Protein AF-A0A523DC03-F1 (afdb_monomer_lite)

Sequence (334 aa):
MIDWLKPKDPAVRGGTAILQRSTSSRSLPGPRLCRLALAGLFAFLAGCGDPDSGPIAIQAPNYGPELATLEIDLSRDLLEGTLSLHLDGSDVTAYAEVWSGGARLALPIDTGPHLLLVRGEFMEGTSSVSRSQIELFLTPPPFPEVAVATPTSGSIDVPVTDWIHLEFAGDLGAAARDAVSLQCDGVAHPIDVHVFGSRELVINPKGELPAAAQCRLSWRAEGGTRDLAFRTAGTGLPAFVNYNRTSSRATAPFPDDFWLRPDPQRPGEVRLQIELSGFEQPDQIFFDSFVSDTRGLDGFSPIAHLTIELSEPPDPQSLPHTPIESMDPMASVG

Radius of gyration: 30.33 Å; chains: 1; bounding box: 64×69×90 Å

Secondary structure (DSSP, 8-state):
--------------------------PPPPP-------------------TT--SEEEPPPEE-SS-EEEEEEE-TTBPTT--EEEETTEE-GGGEEEETTEEEEEE---SEEEEEEEEEEEEETTEEEEEEEEEEEEEPPPBPPEEEEESPTT--SB-TTPPEEEEESSPPPGGGGGGEEEEETTEEE-EEEEEETTTEEEEEESSPPPTT-EEEEEEEETTEEEEEEEEBPP-PPPP-----TT-TT--SPPPTTTTEEE-TTSTT-EEE-------SS-TTHHHHHHHHHHTTSTT--SS-------SSPPPGGGS--SHHHHT-TTS---

Structure (mmCIF, N/CA/C/O backbone):
data_AF-A0A523DC03-F1
#
_entry.id   AF-A0A523DC03-F1
#
loop_
_atom_site.group_PDB
_atom_site.id
_atom_site.type_symbol
_atom_site.label_atom_id
_atom_site.label_alt_id
_atom_site.label_comp_id
_atom_site.label_asym_id
_atom_site.label_entity_id
_atom_site.label_seq_id
_atom_site.pdbx_PDB_ins_code
_atom_site.Cartn_x
_atom_site.Cartn_y
_atom_site.Cartn_z
_atom_site.occupancy
_atom_site.B_iso_or_equiv
_atom_site.auth_seq_id
_atom_site.auth_comp_id
_atom_site.auth_asym_id
_atom_site.auth_atom_id
_atom_site.pdbx_PDB_model_num
ATOM 1 N N . MET A 1 1 ? -22.858 -30.688 -34.385 1.00 42.59 1 MET A N 1
ATOM 2 C CA . MET A 1 1 ? -23.696 -31.898 -34.275 1.00 42.59 1 MET A CA 1
ATOM 3 C C . MET A 1 1 ? -22.851 -32.981 -33.626 1.00 42.59 1 MET A C 1
ATOM 5 O O . MET A 1 1 ? -22.108 -33.641 -34.327 1.00 42.59 1 MET A O 1
ATOM 9 N N . ILE A 1 2 ? -22.883 -33.039 -32.295 1.00 31.91 2 ILE A N 1
ATOM 10 C CA . ILE A 1 2 ? -22.791 -34.220 -31.424 1.00 31.91 2 ILE A CA 1
ATOM 11 C C . ILE A 1 2 ? -23.249 -33.682 -30.067 1.00 31.91 2 ILE A C 1
ATOM 13 O O . ILE A 1 2 ? -22.684 -32.736 -29.525 1.00 31.91 2 ILE A O 1
ATOM 17 N N . ASP A 1 3 ? -24.390 -34.215 -29.664 1.00 36.31 3 ASP A N 1
ATOM 18 C CA . ASP A 1 3 ? -25.116 -33.983 -28.427 1.00 36.31 3 ASP A CA 1
ATOM 19 C C . ASP A 1 3 ? -24.623 -34.983 -27.364 1.00 36.31 3 ASP A C 1
ATOM 21 O O . ASP A 1 3 ? -23.860 -35.890 -27.700 1.00 36.31 3 ASP A O 1
ATOM 25 N N . TRP A 1 4 ? -25.163 -34.861 -26.149 1.00 33.62 4 TRP A N 1
ATOM 26 C CA . TRP A 1 4 ? -25.186 -35.827 -25.030 1.00 33.62 4 TRP A CA 1
ATOM 27 C C . TRP A 1 4 ? -24.443 -35.428 -23.733 1.00 33.62 4 TRP A C 1
ATOM 29 O O . TRP A 1 4 ? -23.246 -35.630 -23.561 1.00 33.62 4 TRP A O 1
ATOM 39 N N . LEU A 1 5 ? -25.297 -35.024 -22.774 1.00 34.34 5 LEU A N 1
ATOM 40 C CA . LEU A 1 5 ? -25.392 -35.467 -21.366 1.00 34.34 5 LEU A CA 1
ATOM 41 C C . LEU A 1 5 ? -24.840 -34.578 -20.241 1.00 34.34 5 LEU A C 1
ATOM 43 O O . LEU A 1 5 ? -23.731 -34.748 -19.748 1.00 34.34 5 LEU A O 1
ATOM 47 N N . LYS A 1 6 ? -25.766 -33.781 -19.684 1.00 37.84 6 LYS A N 1
ATOM 48 C CA . LYS A 1 6 ? -25.926 -33.590 -18.226 1.00 37.84 6 LYS A CA 1
ATOM 49 C C . LYS A 1 6 ? -26.266 -34.935 -17.550 1.00 37.84 6 LYS A C 1
ATOM 51 O O . LYS A 1 6 ? -26.919 -35.765 -18.190 1.00 37.84 6 LYS A O 1
ATOM 56 N N . PRO A 1 7 ? -25.962 -35.127 -16.248 1.00 42.88 7 PRO A N 1
ATOM 57 C CA . PRO A 1 7 ? -27.034 -34.912 -15.261 1.00 42.88 7 PRO A CA 1
ATOM 58 C C . PRO A 1 7 ? -26.623 -34.462 -13.835 1.00 42.88 7 PRO A C 1
ATOM 60 O O . PRO A 1 7 ? -25.595 -34.854 -13.301 1.00 42.88 7 PRO A O 1
ATOM 63 N N . LYS A 1 8 ? -27.607 -33.786 -13.216 1.00 33.28 8 LYS A N 1
ATOM 64 C CA . LYS A 1 8 ? -28.088 -33.847 -11.817 1.00 33.28 8 LYS A CA 1
ATOM 65 C C . LYS A 1 8 ? -27.285 -33.242 -10.653 1.00 33.28 8 LYS A C 1
ATOM 67 O O . LYS A 1 8 ? -26.353 -33.838 -10.128 1.00 33.28 8 LYS A O 1
ATOM 72 N N . ASP A 1 9 ? -27.883 -32.171 -10.128 1.00 37.62 9 ASP A N 1
ATOM 73 C CA . ASP A 1 9 ? -27.892 -31.767 -8.717 1.00 37.62 9 ASP A CA 1
ATOM 74 C C . ASP A 1 9 ? -28.267 -32.905 -7.754 1.00 37.62 9 ASP A C 1
ATOM 76 O O . ASP A 1 9 ? -29.161 -33.714 -8.046 1.00 37.62 9 ASP A O 1
ATOM 80 N N . PRO A 1 10 ? -27.748 -32.827 -6.519 1.00 43.53 10 PRO A N 1
ATOM 81 C CA . PRO A 1 10 ? -28.542 -33.105 -5.339 1.00 43.53 10 PRO A CA 1
ATOM 82 C C . PRO A 1 10 ? -28.703 -31.861 -4.454 1.00 43.53 10 PRO A C 1
ATOM 84 O O . PRO A 1 10 ? -27.761 -31.153 -4.108 1.00 43.53 10 PRO A O 1
ATOM 87 N N . ALA A 1 11 ? -29.954 -31.658 -4.054 1.00 35.19 11 ALA A N 1
ATOM 88 C CA . ALA A 1 11 ? -30.402 -30.695 -3.069 1.00 35.19 11 ALA A CA 1
ATOM 89 C C . ALA A 1 11 ? -29.661 -30.825 -1.728 1.00 35.19 11 ALA A C 1
ATOM 91 O O . ALA A 1 11 ? -29.590 -31.914 -1.158 1.00 35.19 11 ALA A O 1
ATOM 92 N N . VAL A 1 12 ? -29.261 -29.687 -1.157 1.00 35.81 12 VAL A N 1
ATOM 93 C CA . VAL A 1 12 ? -28.998 -29.558 0.280 1.00 35.81 12 VAL A CA 1
ATOM 94 C C . VAL A 1 12 ? -29.893 -28.459 0.841 1.00 35.81 12 VAL A C 1
ATOM 96 O O . VAL A 1 12 ? -29.795 -27.285 0.496 1.00 35.81 12 VAL A O 1
ATOM 99 N N . ARG A 1 13 ? -30.818 -28.901 1.695 1.00 32.31 13 ARG A N 1
ATOM 100 C CA . ARG A 1 13 ? -31.614 -28.092 2.619 1.00 32.31 13 ARG A CA 1
ATOM 101 C C . ARG A 1 13 ? -30.744 -27.735 3.823 1.00 32.31 13 ARG A C 1
ATOM 103 O O . ARG A 1 13 ? -30.098 -28.627 4.363 1.00 32.31 13 ARG A O 1
ATOM 110 N N . GLY A 1 14 ? -30.856 -26.512 4.336 1.00 28.59 14 GLY A N 1
ATOM 111 C CA . GLY A 1 14 ? -30.479 -26.245 5.723 1.00 28.59 14 GLY A CA 1
ATOM 112 C C . GLY A 1 14 ? -30.299 -24.773 6.067 1.00 28.59 14 GLY A C 1
ATOM 113 O O . GLY A 1 14 ? -29.357 -24.150 5.606 1.00 28.59 14 GLY A O 1
ATOM 114 N N . GLY A 1 15 ? -31.158 -24.267 6.957 1.00 28.09 15 GLY A N 1
ATOM 115 C CA . GLY A 1 15 ? -30.757 -23.244 7.925 1.00 28.09 15 GLY A CA 1
ATOM 116 C C . GLY A 1 15 ? -31.111 -21.797 7.602 1.00 28.09 15 GLY A C 1
ATOM 117 O O . GLY A 1 15 ? -30.231 -20.970 7.399 1.00 28.09 15 GLY A O 1
ATOM 118 N N . THR A 1 16 ? -32.396 -21.453 7.658 1.00 27.19 16 THR A N 1
ATOM 119 C CA . THR A 1 16 ? -32.834 -20.059 7.795 1.00 27.19 16 THR A CA 1
ATOM 120 C C . THR A 1 16 ? -32.474 -19.563 9.201 1.00 27.19 16 THR A C 1
ATOM 122 O O . THR A 1 16 ? -33.172 -19.874 10.166 1.00 27.19 16 THR A O 1
ATOM 125 N N . ALA A 1 17 ? -31.382 -18.811 9.344 1.00 29.02 17 ALA A N 1
ATOM 126 C CA . ALA A 1 17 ? -31.089 -18.078 10.572 1.00 29.02 17 ALA A CA 1
ATOM 127 C C . ALA A 1 17 ? -31.934 -16.795 10.600 1.00 29.02 17 ALA A C 1
ATOM 129 O O . ALA A 1 17 ? -31.712 -15.854 9.839 1.00 29.02 17 ALA A O 1
ATOM 130 N N . ILE A 1 18 ? -32.948 -16.787 11.463 1.00 29.05 18 ILE A N 1
ATOM 131 C CA . ILE A 1 18 ? -33.779 -15.622 11.760 1.00 29.05 18 ILE A CA 1
ATOM 132 C C . ILE A 1 18 ? -32.957 -14.693 12.661 1.00 29.05 18 ILE A C 1
ATOM 134 O O . ILE A 1 18 ? -32.844 -14.922 13.863 1.00 29.05 18 ILE A O 1
ATOM 138 N N . LEU A 1 19 ? -32.381 -13.638 12.086 1.00 28.34 19 LEU A N 1
ATOM 139 C CA . LEU A 1 19 ? -31.847 -12.509 12.846 1.00 28.34 19 LEU A CA 1
ATOM 140 C C . LEU A 1 19 ? -33.025 -11.675 13.370 1.00 28.34 19 LEU A C 1
ATOM 142 O O . LEU A 1 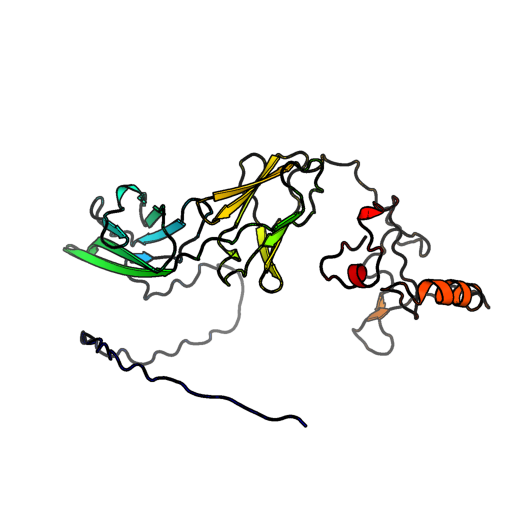19 ? -33.652 -10.912 12.633 1.00 28.34 19 LEU A O 1
ATOM 146 N N . GLN A 1 20 ? -33.339 -11.835 14.657 1.00 27.91 20 GLN A N 1
ATOM 147 C CA . GLN A 1 20 ? -34.208 -10.914 15.384 1.00 27.91 20 GLN A CA 1
ATOM 148 C C . GLN A 1 20 ? -33.531 -9.538 15.447 1.00 27.91 20 GLN A C 1
ATOM 150 O O . GLN A 1 20 ? -32.587 -9.324 16.205 1.00 27.91 20 GLN A O 1
ATOM 155 N N . ARG A 1 21 ? -34.035 -8.583 14.658 1.00 27.05 21 ARG A N 1
ATOM 156 C CA . ARG A 1 21 ? -33.771 -7.157 14.873 1.00 27.05 21 ARG A CA 1
ATOM 157 C C . ARG A 1 21 ? -34.403 -6.740 16.199 1.00 27.05 21 ARG A C 1
ATOM 159 O O . ARG A 1 21 ? -35.625 -6.722 16.324 1.00 27.05 21 ARG A O 1
ATOM 166 N N . SER A 1 22 ? -33.570 -6.362 17.163 1.00 27.73 22 SER A N 1
ATOM 167 C CA . SER A 1 22 ? -33.994 -5.561 18.308 1.00 27.73 22 SER A CA 1
ATOM 168 C C . SER A 1 22 ? -34.362 -4.163 17.805 1.00 27.73 22 SER A C 1
ATOM 170 O O . SER A 1 22 ? -33.501 -3.371 17.423 1.00 27.73 22 SER A O 1
ATOM 172 N N . THR A 1 23 ? -35.660 -3.876 17.731 1.00 29.56 23 THR A N 1
ATOM 173 C CA . THR A 1 23 ? -36.183 -2.534 17.470 1.00 29.56 23 THR A CA 1
ATOM 174 C C . THR A 1 23 ? -36.048 -1.694 18.734 1.00 29.56 23 THR A C 1
ATOM 176 O O . THR A 1 23 ? -36.933 -1.680 19.585 1.00 29.56 23 THR A O 1
ATOM 179 N N . SER A 1 24 ? -34.934 -0.976 18.843 1.00 30.38 24 SER A N 1
ATOM 180 C CA . SER A 1 24 ? -34.845 0.228 19.665 1.00 30.38 24 SER A CA 1
ATOM 181 C C . SER A 1 24 ? -35.663 1.326 18.979 1.00 30.38 24 SER A C 1
ATOM 183 O O . SER A 1 24 ? -35.383 1.720 17.846 1.00 30.38 24 SER A O 1
ATOM 185 N N . SER A 1 25 ? -36.740 1.762 19.631 1.00 35.59 25 SER A N 1
ATOM 186 C CA . SER A 1 25 ? -37.617 2.829 19.159 1.00 35.59 25 SER A CA 1
ATOM 187 C C . SER A 1 25 ? -36.860 4.160 19.118 1.00 35.59 25 SER A C 1
ATOM 189 O O . SER A 1 25 ? -36.573 4.740 20.167 1.00 35.59 25 SER A O 1
ATOM 191 N N . ARG A 1 26 ? -36.580 4.678 17.918 1.00 32.34 26 ARG A N 1
ATOM 192 C CA . ARG A 1 26 ? -36.220 6.086 17.709 1.00 32.34 26 ARG A CA 1
ATOM 193 C C . ARG A 1 26 ? -37.308 6.784 16.904 1.00 32.34 26 ARG A C 1
ATOM 195 O O . ARG A 1 26 ? -37.762 6.293 15.875 1.00 32.34 26 ARG A O 1
ATOM 202 N N . SER A 1 27 ? -37.726 7.928 17.430 1.00 34.91 27 SER A N 1
ATOM 203 C CA . SER A 1 27 ? -38.602 8.905 16.798 1.00 34.91 27 SER A CA 1
ATOM 204 C C . SER A 1 27 ? -38.030 9.385 15.465 1.00 34.91 27 SER A C 1
ATOM 206 O O . SER A 1 27 ? -36.839 9.672 15.374 1.00 34.91 27 SER A O 1
ATOM 208 N N . LEU A 1 28 ? -38.895 9.521 14.461 1.00 30.64 28 LEU A N 1
ATOM 209 C CA . LEU A 1 28 ? -38.590 10.110 13.155 1.00 30.64 28 LEU A CA 1
ATOM 210 C C . LEU A 1 28 ? -38.189 11.593 13.300 1.00 30.64 28 LEU A C 1
ATOM 212 O O . LEU A 1 28 ? -39.013 12.375 13.782 1.00 30.64 28 LEU A O 1
ATOM 216 N N . PRO A 1 29 ? -37.008 12.031 12.828 1.00 35.97 29 PRO A N 1
ATOM 217 C CA . PRO A 1 29 ? -36.793 13.417 12.446 1.00 35.97 29 PRO A CA 1
ATOM 218 C C . PRO A 1 29 ? -37.230 13.607 10.984 1.00 35.97 29 PRO A C 1
ATOM 220 O O . PRO A 1 29 ? -36.923 12.801 10.109 1.00 35.97 29 PRO A O 1
ATOM 223 N N . GLY A 1 30 ? -38.007 14.661 10.730 1.00 34.81 30 GLY A N 1
ATOM 224 C CA . GLY A 1 30 ? -38.535 14.986 9.402 1.00 34.81 30 GLY A CA 1
ATOM 225 C C . GLY A 1 30 ? -37.455 15.351 8.368 1.00 34.81 30 GLY A C 1
ATOM 226 O O . GLY A 1 30 ? -36.313 15.636 8.729 1.00 34.81 30 GLY A O 1
ATOM 227 N N . PRO A 1 31 ? -37.815 15.395 7.073 1.00 34.03 31 PRO A N 1
ATOM 228 C CA . PRO A 1 31 ? -36.873 15.669 5.994 1.00 34.03 31 PRO A CA 1
ATOM 229 C C . PRO A 1 31 ? -36.419 17.132 6.043 1.00 34.03 31 PRO A C 1
ATOM 231 O O . PRO A 1 31 ? -37.237 18.050 5.940 1.00 34.03 31 PRO A O 1
ATOM 234 N N . ARG A 1 32 ? -35.110 17.371 6.184 1.00 41.75 32 ARG A N 1
ATOM 235 C CA . ARG A 1 32 ? -34.521 18.707 6.032 1.00 41.75 32 ARG A CA 1
ATOM 236 C C . ARG A 1 32 ? -33.763 18.796 4.713 1.00 41.75 32 ARG A C 1
ATOM 238 O O . ARG A 1 32 ? -32.785 18.099 4.482 1.00 41.75 32 ARG A O 1
ATOM 245 N N . LEU A 1 33 ? -34.273 19.679 3.858 1.00 38.59 33 LEU A N 1
ATOM 246 C CA . LEU A 1 33 ? -33.681 20.124 2.603 1.00 38.59 33 LEU A CA 1
ATOM 247 C C . LEU A 1 33 ? -32.289 20.724 2.842 1.00 38.59 33 LEU A C 1
ATOM 249 O O . LEU A 1 33 ? -32.166 21.755 3.507 1.00 38.59 33 LEU A O 1
ATOM 253 N N . CYS A 1 34 ? -31.264 20.121 2.243 1.00 32.22 34 CYS A N 1
ATOM 254 C CA . CYS A 1 34 ? -29.957 20.747 2.090 1.00 32.22 34 CYS A CA 1
ATOM 255 C C . CYS A 1 34 ? -30.087 21.850 1.025 1.00 32.22 34 CYS A C 1
ATOM 257 O O . CYS A 1 34 ? -30.356 21.577 -0.146 1.00 32.22 34 CYS A O 1
ATOM 259 N N . ARG A 1 35 ? -30.007 23.116 1.447 1.00 38.81 35 ARG A N 1
ATOM 260 C CA . ARG A 1 35 ? -30.055 24.276 0.549 1.00 38.81 35 ARG A CA 1
ATOM 261 C C . ARG A 1 35 ? -28.756 24.343 -0.255 1.00 38.81 35 ARG A C 1
ATOM 263 O O . ARG A 1 35 ? -27.693 24.528 0.326 1.00 38.81 35 ARG A O 1
ATOM 270 N N . LEU A 1 36 ? -28.869 24.275 -1.584 1.00 39.50 36 LEU A N 1
ATOM 271 C CA . LEU A 1 36 ? -27.841 24.767 -2.501 1.00 39.50 36 LEU A CA 1
ATOM 272 C C . LEU A 1 36 ? -27.582 26.254 -2.212 1.00 39.50 36 LEU A C 1
ATOM 274 O O . LEU A 1 36 ? -28.476 27.081 -2.394 1.00 39.50 36 LEU A O 1
ATOM 278 N N . ALA A 1 37 ? -26.360 26.591 -1.807 1.00 38.62 37 ALA A N 1
ATOM 279 C CA . ALA A 1 37 ? -25.832 27.944 -1.897 1.00 38.62 37 ALA A CA 1
ATOM 280 C C . ALA A 1 37 ? -24.808 27.975 -3.036 1.00 38.62 37 ALA A C 1
ATOM 282 O O . ALA A 1 37 ? -23.777 27.307 -2.992 1.00 38.62 37 ALA A O 1
ATOM 283 N N . LEU A 1 38 ? -25.159 28.717 -4.085 1.00 41.59 38 LEU A N 1
ATOM 284 C CA . LEU A 1 38 ? -24.329 28.996 -5.246 1.00 41.59 38 LEU A CA 1
ATOM 285 C C . LEU A 1 38 ? -23.389 30.177 -4.939 1.00 41.59 38 LEU A C 1
ATOM 287 O O . LEU A 1 38 ? -23.844 31.198 -4.432 1.00 41.59 38 LEU A O 1
ATOM 291 N N . ALA A 1 39 ? -22.141 30.037 -5.394 1.00 41.81 39 ALA A N 1
ATOM 292 C CA . ALA A 1 39 ? -21.168 31.081 -5.737 1.00 41.81 39 ALA A CA 1
ATOM 293 C C . ALA A 1 39 ? -20.466 31.878 -4.611 1.00 41.81 39 ALA A C 1
ATOM 295 O O . ALA A 1 39 ? -21.058 32.734 -3.963 1.00 41.81 39 ALA A O 1
ATOM 296 N N . GLY A 1 40 ? -19.133 31.722 -4.549 1.00 35.34 40 GLY A N 1
ATOM 297 C CA . GLY A 1 40 ? -18.223 32.844 -4.282 1.00 35.34 40 GLY A CA 1
ATOM 298 C C . GLY A 1 40 ? -17.071 32.607 -3.298 1.00 35.34 40 GLY A C 1
ATOM 299 O O . GLY A 1 40 ? -17.242 32.823 -2.110 1.00 35.34 40 GLY A O 1
ATOM 300 N N . LEU A 1 41 ? -15.881 32.336 -3.854 1.00 39.00 41 LEU A N 1
ATOM 301 C CA . LEU A 1 41 ? -14.533 32.661 -3.344 1.00 39.00 41 LEU A CA 1
ATOM 302 C C . LEU A 1 41 ? -13.957 31.954 -2.083 1.00 39.00 41 LEU A C 1
ATOM 304 O O . LEU A 1 41 ? -14.426 32.118 -0.967 1.00 39.00 41 LEU A O 1
ATOM 308 N N . PHE A 1 42 ? -12.793 31.328 -2.319 1.00 37.41 42 PHE A N 1
ATOM 309 C CA . PHE A 1 42 ? -11.682 30.987 -1.408 1.00 37.41 42 PHE A CA 1
ATOM 310 C C . PHE A 1 42 ? -11.898 29.976 -0.263 1.00 37.41 42 PHE A C 1
ATOM 312 O O . PHE A 1 42 ? -12.177 30.314 0.879 1.00 37.41 42 PHE A O 1
ATOM 319 N N . ALA A 1 43 ? -11.612 28.715 -0.607 1.00 43.22 43 ALA A N 1
ATOM 320 C CA . ALA A 1 43 ? -10.683 27.803 0.074 1.00 43.22 43 ALA A CA 1
ATOM 321 C C . ALA A 1 43 ? -10.470 27.975 1.595 1.00 43.22 43 ALA A C 1
ATOM 323 O O . ALA A 1 43 ? -9.435 28.459 2.043 1.00 43.22 43 ALA A O 1
ATOM 324 N N . PHE A 1 44 ? -11.389 27.408 2.372 1.00 34.28 44 PHE A N 1
ATOM 325 C CA . PHE A 1 44 ? -11.046 26.608 3.547 1.00 34.28 44 PHE A CA 1
ATOM 326 C C . PHE A 1 44 ? -11.793 25.281 3.411 1.00 34.28 44 PHE A C 1
ATOM 328 O O . PHE A 1 44 ? -12.961 25.172 3.772 1.00 34.28 44 PHE A O 1
ATOM 335 N N . LEU A 1 45 ? -11.129 24.272 2.842 1.00 36.66 45 LEU A N 1
ATOM 336 C CA . LEU A 1 45 ? -11.588 22.882 2.888 1.00 36.66 45 LEU A CA 1
ATOM 337 C C . LEU A 1 45 ? -11.324 22.329 4.298 1.00 36.66 45 LEU A C 1
ATOM 339 O O . LEU A 1 45 ? -10.486 21.457 4.493 1.00 36.66 45 LEU A O 1
ATOM 343 N N . ALA A 1 46 ? -12.014 22.869 5.300 1.00 39.84 46 ALA A N 1
ATOM 344 C CA . ALA A 1 46 ? -12.305 22.093 6.494 1.00 39.84 46 ALA A CA 1
ATOM 345 C C . ALA A 1 46 ? -13.438 21.153 6.082 1.00 39.84 46 A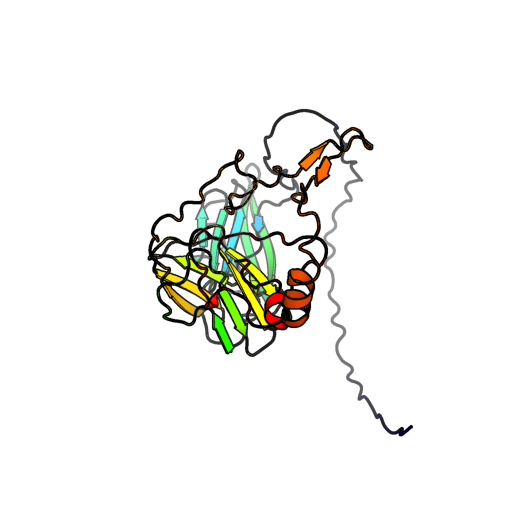LA A C 1
ATOM 347 O O . ALA A 1 46 ? -14.531 21.619 5.756 1.00 39.84 46 ALA A O 1
ATOM 348 N N . GLY A 1 47 ? -13.143 19.855 5.985 1.00 37.84 47 GLY A N 1
ATOM 349 C CA . GLY A 1 47 ? -14.137 18.846 5.637 1.00 37.84 47 GLY A CA 1
ATOM 350 C C . GLY A 1 47 ? -15.390 19.046 6.483 1.00 37.84 47 GLY A C 1
ATOM 351 O O . GLY A 1 47 ? -15.301 19.213 7.700 1.00 37.84 47 GLY A O 1
ATOM 352 N N . CYS A 1 48 ? -16.555 19.086 5.838 1.00 38.03 48 CYS A N 1
ATOM 353 C CA . CYS A 1 48 ? -17.823 18.976 6.539 1.00 38.03 48 CYS A CA 1
ATOM 354 C C . CYS A 1 48 ? -17.851 17.588 7.181 1.00 38.03 48 CYS A C 1
ATOM 356 O O . CYS A 1 48 ? -18.253 16.622 6.539 1.00 38.03 48 CYS A O 1
ATOM 358 N N . GLY A 1 49 ? -17.348 17.489 8.412 1.00 47.25 49 GLY A N 1
ATOM 359 C CA . GLY A 1 49 ? -17.548 16.319 9.248 1.00 47.25 49 GLY A CA 1
ATOM 360 C C . GLY A 1 49 ? -19.044 16.072 9.340 1.00 47.25 49 GLY A C 1
ATOM 361 O O . GLY A 1 49 ? -19.817 17.020 9.507 1.00 47.25 49 GLY A O 1
ATOM 362 N N . ASP A 1 50 ? -19.442 14.822 9.146 1.00 54.19 50 ASP A N 1
ATOM 363 C CA . ASP A 1 50 ? -20.824 14.409 9.311 1.00 54.19 50 ASP A CA 1
ATOM 364 C C . ASP A 1 50 ? -21.242 14.757 10.751 1.00 54.19 50 ASP A C 1
ATOM 366 O O . ASP A 1 50 ? -20.670 14.202 11.691 1.00 54.19 50 ASP A O 1
ATOM 370 N N . PRO A 1 51 ? -22.167 15.710 10.977 1.00 56.81 51 PRO A N 1
ATOM 371 C CA . PRO A 1 51 ? -22.551 16.122 12.327 1.00 56.81 51 PRO A CA 1
ATOM 372 C C . PRO A 1 51 ? -23.214 14.989 13.129 1.00 56.81 51 PRO A C 1
ATOM 374 O O . PRO A 1 51 ? -23.438 15.156 14.327 1.00 56.81 51 PRO A O 1
ATOM 377 N N . ASP A 1 52 ? -23.502 13.854 12.485 1.00 64.12 52 ASP A N 1
ATOM 378 C CA . ASP A 1 52 ? -24.003 12.631 13.105 1.00 64.12 52 ASP A CA 1
ATOM 379 C C . ASP A 1 52 ? -22.902 11.615 13.473 1.00 64.12 52 ASP A C 1
ATOM 381 O O . ASP A 1 52 ? -23.222 10.539 13.992 1.00 64.12 52 ASP A O 1
ATOM 385 N N . SER A 1 53 ? -21.610 11.921 13.277 1.00 71.25 53 SER A N 1
ATOM 386 C CA . SER A 1 53 ? -20.543 11.064 13.804 1.00 71.25 53 SER A CA 1
ATOM 387 C C . SER A 1 53 ? -20.623 11.069 15.332 1.00 71.25 53 SER A C 1
ATOM 389 O O . SER A 1 53 ? -20.416 12.102 15.972 1.00 71.25 53 SER A O 1
ATOM 391 N N . GLY A 1 54 ? -20.981 9.928 15.925 1.00 86.31 54 GLY A N 1
ATOM 392 C CA . GLY A 1 54 ? -21.063 9.773 17.375 1.00 86.31 54 GLY A CA 1
ATOM 393 C C . GLY A 1 54 ? -19.731 10.079 18.081 1.00 86.31 54 GLY A C 1
ATOM 394 O O . GLY A 1 54 ? -18.712 10.309 17.437 1.00 86.31 54 GLY A O 1
ATOM 395 N N . PRO A 1 55 ? -19.691 10.030 19.425 1.00 91.94 55 PRO A N 1
ATOM 396 C CA . PRO A 1 55 ? -18.485 10.345 20.202 1.00 91.94 55 PRO A CA 1
ATOM 397 C C . PRO A 1 55 ? -17.307 9.380 19.967 1.00 91.94 55 PRO A C 1
ATOM 399 O O . PRO A 1 55 ? -16.228 9.603 20.512 1.00 91.94 55 PRO A O 1
ATOM 402 N N . ILE A 1 56 ? -17.531 8.311 19.199 1.00 95.25 56 ILE A N 1
ATOM 403 C CA . ILE A 1 56 ? -16.542 7.347 18.728 1.00 95.25 56 ILE A CA 1
ATOM 404 C C . ILE A 1 56 ? -16.793 7.167 17.227 1.00 95.25 56 ILE A C 1
ATOM 406 O O . ILE A 1 56 ? -17.886 6.741 16.845 1.00 95.25 56 ILE A O 1
ATOM 410 N N . ALA A 1 57 ? -15.792 7.440 16.396 1.00 95.56 57 ALA A N 1
ATOM 411 C CA . ALA A 1 57 ? -15.789 7.096 14.979 1.00 95.56 57 ALA A CA 1
ATOM 412 C C . ALA A 1 57 ? -14.564 6.226 14.681 1.00 95.56 57 ALA A C 1
ATOM 414 O O . ALA A 1 57 ? -13.453 6.540 15.093 1.00 95.56 57 ALA A O 1
ATOM 415 N N . ILE A 1 58 ? -14.777 5.098 14.009 1.00 94.62 58 ILE A N 1
ATOM 416 C CA . ILE A 1 58 ? -13.716 4.149 13.662 1.00 94.62 58 ILE A CA 1
ATOM 417 C C . ILE A 1 58 ? -13.446 4.322 12.171 1.00 94.62 58 ILE A C 1
ATOM 419 O O . ILE A 1 58 ? -14.363 4.184 11.362 1.00 94.62 58 ILE A O 1
ATOM 423 N N . GLN A 1 59 ? -12.209 4.660 11.819 1.00 94.81 59 GLN A N 1
ATOM 424 C CA . GLN A 1 59 ? -11.790 4.797 10.429 1.00 94.81 59 GLN A CA 1
ATOM 425 C C . GLN A 1 59 ? -11.592 3.420 9.788 1.00 94.81 59 GLN A C 1
ATOM 427 O O . GLN A 1 59 ? -11.360 2.419 10.474 1.00 94.81 59 GLN A O 1
ATOM 432 N N . ALA A 1 60 ? -11.662 3.368 8.456 1.00 90.69 60 ALA A N 1
ATOM 433 C CA . ALA A 1 60 ? -11.368 2.144 7.720 1.00 90.69 60 ALA A CA 1
ATOM 434 C C . ALA A 1 60 ? -9.931 1.666 8.030 1.00 90.69 60 ALA A C 1
ATOM 436 O O . ALA A 1 60 ? -9.014 2.494 8.047 1.00 90.69 60 ALA A O 1
ATOM 437 N N . PRO A 1 61 ? -9.705 0.361 8.268 1.00 92.12 61 PRO A N 1
ATOM 438 C CA . PRO A 1 61 ? -8.367 -0.148 8.545 1.00 92.12 61 PRO A CA 1
ATOM 439 C C . PRO A 1 61 ? -7.422 0.066 7.361 1.00 92.12 61 PRO A C 1
ATOM 441 O O . PRO A 1 61 ? -7.789 -0.175 6.212 1.00 92.12 61 PRO A O 1
ATOM 444 N N . ASN A 1 62 ? -6.181 0.442 7.654 1.00 91.06 62 ASN A N 1
ATOM 445 C CA . ASN A 1 62 ? -5.080 0.408 6.702 1.00 91.06 62 ASN A CA 1
ATOM 446 C C . ASN A 1 62 ? -4.288 -0.890 6.906 1.00 91.06 62 ASN A C 1
ATOM 448 O O . ASN A 1 62 ? -3.721 -1.121 7.978 1.00 91.06 62 ASN A O 1
ATOM 452 N N . TYR A 1 63 ? -4.260 -1.757 5.899 1.00 89.75 63 TYR A N 1
ATOM 453 C CA . TYR A 1 63 ? -3.650 -3.078 6.006 1.00 89.75 63 TYR A CA 1
ATOM 454 C C . TYR A 1 63 ? -2.176 -3.036 5.601 1.00 89.75 63 TYR A C 1
ATOM 456 O O . TYR A 1 63 ? -1.839 -3.276 4.456 1.00 89.75 63 TYR A O 1
ATOM 464 N N . GLY A 1 64 ? -1.268 -2.811 6.548 1.00 87.25 64 GLY A N 1
ATOM 465 C CA . GLY A 1 64 ? 0.164 -2.969 6.290 1.00 87.25 64 GLY A CA 1
ATOM 466 C C . GLY A 1 64 ? 0.578 -4.439 6.098 1.00 87.25 64 GLY A C 1
ATOM 467 O O . GLY A 1 64 ? -0.176 -5.354 6.446 1.00 87.25 64 GLY A O 1
ATOM 468 N N . PRO A 1 65 ? 1.796 -4.702 5.594 1.00 85.31 65 PRO A N 1
ATOM 469 C CA . PRO A 1 65 ? 2.293 -6.065 5.395 1.00 85.31 65 PRO A CA 1
ATOM 470 C C . PRO A 1 65 ? 2.322 -6.875 6.703 1.00 85.31 65 PRO A C 1
ATOM 472 O O . PRO A 1 65 ? 1.870 -8.018 6.727 1.00 85.31 65 PRO A O 1
ATOM 475 N N . GLU A 1 66 ? 2.771 -6.254 7.798 1.00 85.94 66 GLU A N 1
ATOM 476 C CA . GLU A 1 66 ? 2.921 -6.900 9.111 1.00 85.94 66 GLU A CA 1
ATOM 477 C C . GLU A 1 66 ? 1.728 -6.674 10.045 1.00 85.94 66 GLU A C 1
ATOM 479 O O . GLU A 1 66 ? 1.292 -7.592 10.736 1.00 85.94 66 GLU A O 1
ATOM 484 N N . LEU A 1 67 ? 1.205 -5.448 10.079 1.00 91.19 67 LEU A N 1
ATOM 485 C CA . LEU A 1 67 ? 0.175 -5.019 11.020 1.00 91.19 67 LEU A CA 1
ATOM 486 C C . LEU A 1 67 ? -0.923 -4.276 10.273 1.00 91.19 67 LEU A C 1
ATOM 488 O O . LEU A 1 67 ? -0.655 -3.538 9.323 1.00 91.19 67 LEU A O 1
ATOM 492 N N . ALA A 1 68 ? -2.158 -4.426 10.735 1.00 91.75 68 ALA A N 1
ATOM 493 C CA . ALA A 1 68 ? -3.211 -3.500 10.363 1.00 91.75 68 ALA A CA 1
ATOM 494 C C . ALA A 1 68 ? -3.216 -2.317 11.323 1.00 91.75 68 ALA A C 1
ATOM 496 O O . ALA A 1 68 ? -3.194 -2.495 12.543 1.00 91.75 68 ALA A O 1
ATOM 497 N N . THR A 1 69 ? -3.280 -1.120 10.758 1.00 94.25 69 THR A N 1
ATOM 498 C CA . THR A 1 69 ? -3.410 0.116 11.517 1.00 94.25 69 THR A CA 1
ATOM 499 C C . THR A 1 69 ? -4.856 0.582 11.459 1.00 94.25 69 THR A C 1
ATOM 501 O O . THR A 1 69 ? -5.425 0.701 10.376 1.00 94.25 69 THR A O 1
ATOM 504 N N . LEU A 1 70 ? -5.455 0.852 12.616 1.00 95.69 70 LEU A N 1
ATOM 505 C CA . LEU A 1 70 ? -6.795 1.425 12.719 1.00 95.69 70 LEU A CA 1
ATOM 506 C C . LEU A 1 70 ? -6.721 2.729 13.498 1.00 95.69 70 LEU A C 1
ATOM 508 O O . LEU A 1 70 ? -6.117 2.774 14.570 1.00 95.69 70 LEU A O 1
ATOM 512 N N . GLU A 1 71 ? -7.360 3.768 12.977 1.00 96.94 71 GLU A N 1
ATOM 513 C CA . GLU A 1 71 ? -7.523 5.034 13.684 1.00 96.94 71 GLU A CA 1
ATOM 514 C C . GLU A 1 71 ? -8.946 5.151 14.222 1.00 96.94 71 GLU A C 1
ATOM 516 O O . GLU A 1 71 ? -9.923 4.805 13.556 1.00 96.94 71 GLU A O 1
ATOM 521 N N . ILE A 1 72 ? -9.048 5.605 15.465 1.00 96.75 72 ILE A N 1
ATOM 522 C CA . ILE A 1 72 ? -10.304 5.835 16.162 1.00 96.75 72 ILE A CA 1
ATOM 523 C C . ILE A 1 72 ? -10.327 7.300 16.565 1.00 96.75 72 ILE A C 1
ATOM 525 O O . ILE A 1 72 ? -9.532 7.729 17.403 1.00 96.75 72 ILE A O 1
ATOM 529 N N . ASP A 1 73 ? -11.272 8.045 16.011 1.00 96.19 73 ASP A N 1
ATOM 530 C CA . ASP A 1 73 ? -11.561 9.402 16.441 1.00 96.19 73 ASP A CA 1
ATOM 531 C C . ASP A 1 73 ? -12.481 9.353 17.658 1.00 96.19 73 ASP A C 1
ATOM 533 O O . ASP A 1 73 ? -13.544 8.721 17.654 1.00 96.19 73 ASP A O 1
ATOM 537 N N . LEU A 1 74 ? -12.061 10.022 18.725 1.00 94.75 74 LEU A N 1
ATOM 538 C CA . LEU A 1 74 ? -12.777 10.071 19.992 1.00 94.75 74 LEU A CA 1
ATOM 539 C C . LEU A 1 74 ? -13.151 11.521 20.285 1.00 94.75 74 LEU A C 1
ATOM 541 O O . LEU A 1 74 ? -12.355 12.444 20.103 1.00 94.75 74 LEU A O 1
ATOM 545 N N . SER A 1 75 ? -14.364 11.750 20.782 1.00 91.06 75 SER A N 1
ATOM 546 C CA . SER A 1 75 ? -14.719 13.080 21.278 1.00 91.06 75 SER A CA 1
ATOM 547 C C . SER A 1 75 ? -13.786 13.492 22.424 1.00 91.06 75 SER A C 1
ATOM 549 O O . SER A 1 75 ? -13.306 12.657 23.195 1.00 91.06 75 SER A O 1
ATOM 551 N N . ARG A 1 76 ? -13.539 14.801 22.558 1.00 87.88 76 ARG A N 1
ATOM 552 C CA . ARG A 1 76 ? -12.643 15.355 23.593 1.00 87.88 76 ARG A CA 1
ATOM 553 C C . ARG A 1 76 ? -13.136 15.125 25.024 1.00 87.88 76 ARG A C 1
ATOM 555 O O . ARG A 1 76 ? -12.369 15.335 25.956 1.00 87.88 76 ARG A O 1
ATOM 562 N N . ASP A 1 77 ? -14.380 14.690 25.180 1.00 91.88 77 ASP A N 1
ATOM 563 C CA . ASP A 1 77 ? -15.026 14.464 26.468 1.00 91.88 77 ASP A CA 1
ATOM 564 C C . ASP A 1 77 ? -14.768 13.055 27.034 1.00 91.88 77 ASP A C 1
ATOM 566 O O . ASP A 1 77 ? -15.361 12.687 28.048 1.00 91.88 77 ASP A O 1
ATOM 570 N N . LEU A 1 78 ? -13.904 12.253 26.399 1.00 94.19 78 LEU A N 1
ATOM 571 C CA . LEU A 1 78 ? -13.476 10.952 26.917 1.00 94.19 78 LEU A CA 1
ATOM 572 C C . LEU A 1 78 ? -12.776 11.103 28.278 1.00 94.19 78 LEU A C 1
ATOM 574 O O . LEU A 1 78 ? -11.812 11.857 28.418 1.00 94.19 78 LEU A O 1
ATOM 578 N N . LEU A 1 79 ? -13.214 10.322 29.264 1.00 93.25 79 LEU A N 1
ATOM 579 C CA . LEU A 1 79 ? -12.541 10.199 30.551 1.00 93.25 79 LEU A CA 1
ATOM 580 C C . LEU A 1 79 ? -11.265 9.364 30.406 1.00 93.25 79 LEU A C 1
ATOM 582 O O . LEU A 1 79 ? -11.294 8.221 29.939 1.00 93.25 79 LEU A O 1
ATOM 586 N N . GLU A 1 80 ? -10.139 9.935 30.830 1.00 92.25 80 GLU A N 1
ATOM 587 C CA . GLU A 1 80 ? -8.825 9.298 30.750 1.00 92.25 80 GLU A CA 1
ATOM 588 C C . GLU A 1 80 ? -8.810 7.934 31.464 1.00 92.25 80 GLU A C 1
ATOM 590 O O . GLU A 1 80 ? -9.350 7.777 32.559 1.00 92.25 80 GLU A O 1
ATOM 595 N N . GLY A 1 81 ? -8.209 6.929 30.820 1.00 92.19 81 GLY A N 1
ATOM 596 C CA . GLY A 1 81 ? -8.098 5.570 31.361 1.00 92.19 81 GLY A CA 1
ATOM 597 C C . GLY A 1 81 ? -9.364 4.711 31.261 1.00 92.19 81 GLY A C 1
ATOM 598 O O . GLY A 1 81 ? -9.356 3.585 31.750 1.00 92.19 81 GLY A O 1
ATOM 599 N N . THR A 1 82 ? -10.439 5.199 30.631 1.00 96.19 82 THR A N 1
ATOM 600 C CA . THR A 1 82 ? -11.697 4.435 30.483 1.00 96.19 82 THR A CA 1
ATOM 601 C C . THR A 1 82 ? -11.864 3.753 29.123 1.00 96.19 82 THR A C 1
ATOM 603 O O . THR A 1 82 ? -12.786 2.953 28.946 1.00 96.19 82 THR A O 1
ATOM 606 N N . LEU A 1 83 ? -10.985 4.050 28.159 1.00 97.25 83 LEU A N 1
ATOM 607 C CA . LEU A 1 83 ? -11.011 3.426 26.838 1.00 97.25 83 LEU A CA 1
ATOM 608 C C . LEU A 1 83 ? -10.650 1.939 26.952 1.00 97.25 83 LEU A C 1
ATOM 610 O O . LEU A 1 83 ? -9.597 1.589 27.477 1.00 97.25 83 LEU A O 1
ATOM 614 N N . SER A 1 84 ? -11.512 1.078 26.420 1.00 97.69 84 SER A N 1
ATOM 615 C CA . SER A 1 84 ? -11.275 -0.360 26.277 1.00 97.69 84 SER A CA 1
ATOM 616 C C . SER A 1 84 ? -11.563 -0.798 24.848 1.00 97.69 84 SER A C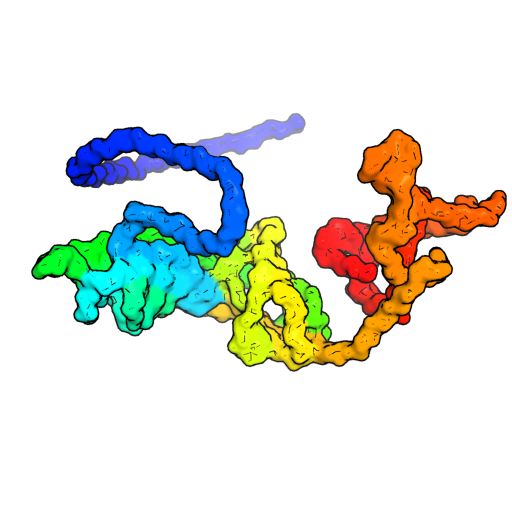 1
ATOM 618 O O . SER A 1 84 ? -12.541 -0.371 24.222 1.00 97.69 84 SER A O 1
ATOM 620 N N . LEU A 1 85 ? -10.675 -1.637 24.324 1.00 97.62 85 LEU A N 1
ATOM 621 C CA . LEU A 1 85 ? -10.655 -2.065 22.933 1.00 97.62 85 LEU A CA 1
ATOM 622 C C . LEU A 1 85 ? -10.643 -3.587 22.900 1.00 97.62 85 LEU A C 1
ATOM 624 O O . LEU A 1 85 ? -9.746 -4.212 23.460 1.00 97.62 85 LEU A O 1
ATOM 628 N N . HIS A 1 86 ? -11.631 -4.187 22.241 1.00 97.62 86 HIS A N 1
ATOM 629 C CA . HIS A 1 86 ? -11.719 -5.635 22.099 1.00 97.62 86 HIS A CA 1
ATOM 630 C C . HIS A 1 86 ? -11.792 -6.035 20.628 1.00 97.62 86 HIS A C 1
ATOM 632 O O . HIS A 1 86 ? -12.711 -5.610 19.933 1.00 97.62 86 HIS A O 1
ATOM 638 N N . LEU A 1 87 ? -10.871 -6.887 20.177 1.00 96.75 87 LEU A N 1
ATOM 639 C CA . LEU A 1 87 ? -10.882 -7.496 18.848 1.00 96.75 87 LEU A CA 1
ATOM 640 C C . LEU A 1 87 ? -11.264 -8.969 18.981 1.00 96.75 87 LEU A C 1
ATOM 642 O O . LEU A 1 87 ? -10.604 -9.716 19.702 1.00 96.75 87 LEU A O 1
ATOM 646 N N . ASP A 1 88 ? -12.355 -9.377 18.336 1.00 96.50 88 ASP A N 1
ATOM 647 C CA . ASP A 1 88 ? -12.867 -10.756 18.376 1.00 96.50 88 ASP A CA 1
ATOM 648 C C . ASP A 1 88 ? -13.049 -11.294 19.809 1.00 96.50 88 ASP A C 1
ATOM 650 O O . ASP A 1 88 ? -12.863 -12.473 20.107 1.00 96.50 88 ASP A O 1
ATOM 654 N N . GLY A 1 89 ? -13.408 -10.392 20.727 1.00 96.25 89 GLY A N 1
ATOM 655 C CA . GLY A 1 89 ? -13.593 -10.677 22.151 1.00 96.25 89 GLY A CA 1
ATOM 656 C C . GLY A 1 89 ? -12.319 -10.633 23.003 1.00 96.25 89 GLY A C 1
ATOM 657 O O . GLY A 1 89 ? -12.428 -10.656 24.228 1.00 96.25 89 GLY A O 1
ATOM 658 N N . SER A 1 90 ? -11.135 -10.511 22.399 1.00 96.88 90 SER A N 1
ATOM 659 C CA . SER A 1 90 ? -9.857 -10.370 23.110 1.00 96.88 90 SER A CA 1
ATOM 660 C C . SER A 1 90 ? -9.544 -8.903 23.387 1.00 96.88 90 SER A C 1
ATOM 662 O O . SER A 1 90 ? -9.742 -8.063 22.517 1.00 96.88 90 SER A O 1
ATOM 664 N N . ASP A 1 91 ? -9.061 -8.577 24.587 1.00 96.75 91 ASP A N 1
ATOM 665 C CA . ASP A 1 91 ? -8.623 -7.215 24.922 1.00 96.75 91 ASP A CA 1
ATOM 666 C C . ASP A 1 91 ? -7.326 -6.871 24.171 1.00 96.75 91 ASP A C 1
ATOM 668 O O . ASP A 1 91 ? -6.307 -7.546 24.323 1.00 96.75 91 ASP A O 1
ATOM 672 N N . VAL A 1 92 ? -7.386 -5.826 23.347 1.00 97.06 92 VAL A N 1
ATOM 673 C CA . VAL A 1 92 ? -6.272 -5.319 22.534 1.00 97.06 92 VAL A CA 1
ATOM 674 C C . VAL A 1 92 ? -5.857 -3.906 22.940 1.00 97.06 92 VAL A C 1
ATOM 676 O O . VAL A 1 92 ? -5.115 -3.245 22.217 1.00 97.06 92 VAL A O 1
ATOM 679 N N . THR A 1 93 ? -6.288 -3.431 24.110 1.00 96.25 93 THR A N 1
ATOM 680 C CA . THR A 1 93 ? -6.011 -2.065 24.582 1.00 96.25 93 THR A CA 1
ATOM 681 C C . THR A 1 93 ? -4.507 -1.783 24.695 1.00 96.25 93 THR A C 1
ATOM 683 O O . THR A 1 93 ? -4.067 -0.668 24.440 1.00 96.25 93 THR A O 1
ATOM 686 N N . ALA A 1 94 ? -3.692 -2.804 24.982 1.00 96.06 94 ALA A N 1
ATOM 687 C CA . ALA A 1 94 ? -2.232 -2.682 25.046 1.00 96.06 94 ALA A CA 1
ATOM 688 C C . ALA A 1 94 ? -1.553 -2.385 23.690 1.00 96.06 94 ALA A C 1
ATOM 690 O O . ALA A 1 94 ? -0.402 -1.957 23.677 1.00 96.06 94 ALA A O 1
ATOM 691 N N . TYR A 1 95 ? -2.246 -2.604 22.567 1.00 95.62 95 TYR A N 1
ATOM 692 C CA . TYR A 1 95 ? -1.757 -2.293 21.217 1.00 95.62 95 TYR A CA 1
ATOM 693 C C . TYR A 1 95 ? -2.143 -0.882 20.753 1.00 95.62 95 TYR A C 1
ATOM 695 O O . TYR A 1 95 ? -1.862 -0.514 19.611 1.00 95.62 95 TYR A O 1
ATOM 703 N N . ALA A 1 96 ? -2.828 -0.114 21.604 1.00 96.44 96 ALA A N 1
ATOM 704 C CA . ALA A 1 96 ? -3.299 1.217 21.273 1.00 96.44 96 ALA A CA 1
ATOM 705 C C . ALA A 1 96 ? -2.347 2.297 21.789 1.00 96.44 96 ALA A C 1
ATOM 707 O O . ALA A 1 96 ? -2.022 2.357 22.974 1.00 96.44 96 ALA A O 1
ATOM 708 N N . GLU A 1 97 ? -1.971 3.208 20.901 1.00 96.69 97 GLU A N 1
ATOM 709 C CA . GLU A 1 97 ? -1.450 4.517 21.268 1.00 96.69 97 GLU A CA 1
ATOM 710 C C . GLU A 1 97 ? -2.642 5.472 21.407 1.00 96.69 97 GLU A C 1
ATOM 712 O O . GLU A 1 97 ? -3.370 5.698 20.442 1.00 96.69 97 GLU A O 1
ATOM 717 N N . VAL A 1 98 ? -2.884 5.997 22.611 1.00 95.19 98 VAL A N 1
ATOM 718 C CA . VAL A 1 98 ? -4.047 6.850 22.917 1.00 95.19 98 VAL A CA 1
ATOM 719 C C . VAL A 1 98 ? -3.591 8.291 23.132 1.00 95.19 98 VAL A C 1
ATOM 721 O O . VAL A 1 98 ? -2.617 8.537 23.843 1.00 95.19 98 VAL A O 1
ATOM 724 N N . TRP A 1 99 ? -4.315 9.255 22.562 1.00 94.06 99 TRP A N 1
ATOM 725 C CA . TRP A 1 99 ? -4.071 10.688 22.741 1.00 94.06 99 TRP A CA 1
ATOM 726 C C . TRP A 1 99 ? -5.373 11.461 22.976 1.00 94.06 99 TRP A C 1
ATOM 728 O O . TRP A 1 99 ? 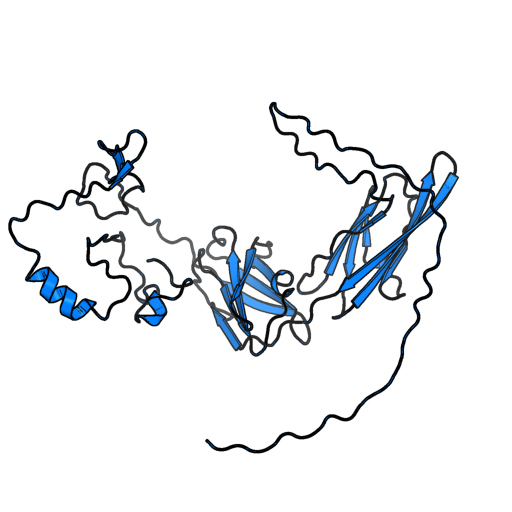-6.481 10.924 22.929 1.00 94.06 99 TRP A O 1
ATOM 738 N N . SER A 1 100 ? -5.249 12.766 23.237 1.00 89.31 100 SER A N 1
ATOM 739 C CA . SER A 1 100 ? -6.413 13.642 23.393 1.00 89.31 100 SER A CA 1
ATOM 740 C C . SER A 1 100 ? -7.191 13.737 22.077 1.00 89.31 100 SER A C 1
ATOM 742 O O . SER A 1 100 ? -6.775 14.426 21.145 1.00 89.31 100 SER A O 1
ATOM 744 N N . GLY A 1 101 ? -8.326 13.042 22.018 1.00 92.12 101 GLY A N 1
ATOM 745 C CA . GLY A 1 101 ? -9.223 13.026 20.864 1.00 92.12 101 GLY A CA 1
ATOM 746 C C . GLY A 1 101 ? -9.082 11.818 19.937 1.00 92.12 101 GLY A C 1
ATOM 747 O O . GLY A 1 101 ? -9.723 11.804 18.892 1.00 92.12 101 GLY A O 1
ATOM 748 N N . GLY A 1 102 ? -8.286 10.802 20.285 1.00 95.56 102 GLY A N 1
ATOM 749 C CA . GLY A 1 102 ? -8.230 9.597 19.461 1.00 95.56 102 GLY A CA 1
ATOM 750 C C . GLY A 1 102 ? -7.342 8.482 19.991 1.00 95.56 102 GLY A C 1
ATOM 751 O O . GLY A 1 102 ? -6.707 8.596 21.040 1.00 95.56 102 GLY A O 1
ATOM 752 N N . ALA A 1 103 ? -7.327 7.384 19.247 1.00 96.94 103 ALA A N 1
ATOM 753 C CA . ALA A 1 103 ? -6.425 6.265 19.452 1.00 96.94 103 ALA A CA 1
ATOM 754 C C . ALA A 1 103 ? -6.011 5.651 18.110 1.00 96.94 103 ALA A C 1
ATOM 756 O O . ALA A 1 103 ? -6.785 5.642 17.153 1.00 96.94 103 ALA A O 1
ATOM 757 N N . ARG A 1 104 ? -4.802 5.094 18.052 1.00 97.56 104 ARG A N 1
ATOM 758 C CA . ARG A 1 104 ? -4.285 4.331 16.915 1.00 97.56 104 ARG A CA 1
ATOM 759 C C . ARG A 1 104 ? -3.933 2.939 17.398 1.00 97.56 104 ARG A C 1
ATOM 761 O O . ARG A 1 104 ? -3.150 2.795 18.331 1.00 97.56 104 ARG A O 1
ATOM 768 N N . LEU A 1 105 ? -4.504 1.924 16.766 1.00 96.44 105 LEU A N 1
ATOM 769 C CA . LEU A 1 105 ? -4.207 0.525 17.047 1.00 96.44 105 LEU A CA 1
ATOM 770 C C . LEU A 1 105 ? -3.296 -0.014 15.952 1.00 96.44 105 LEU A C 1
ATOM 772 O O . LEU A 1 105 ? -3.583 0.192 14.776 1.00 96.44 105 LEU A O 1
ATOM 776 N N . ALA A 1 106 ? -2.255 -0.746 16.339 1.00 94.88 106 ALA A N 1
ATOM 777 C CA . ALA A 1 106 ? -1.435 -1.536 15.426 1.00 94.88 106 ALA A CA 1
ATOM 778 C C . ALA A 1 106 ? -1.596 -3.020 15.783 1.00 94.88 106 ALA A C 1
ATOM 780 O O . ALA A 1 106 ? -1.056 -3.492 16.783 1.00 94.88 106 ALA A O 1
ATOM 781 N N . LEU A 1 107 ? -2.404 -3.741 15.004 1.00 91.56 107 LEU A N 1
ATOM 782 C CA . LEU A 1 107 ? -2.877 -5.080 15.353 1.00 91.56 107 LEU A CA 1
ATOM 783 C C . LEU A 1 107 ? -2.253 -6.152 14.448 1.00 91.56 107 LEU A C 1
ATOM 785 O O . LEU A 1 107 ? -2.325 -6.020 13.220 1.00 91.56 107 LEU A O 1
ATOM 789 N N . PRO A 1 108 ? -1.706 -7.241 15.020 1.00 85.62 108 PRO A N 1
ATOM 790 C CA . PRO A 1 108 ? -1.440 -8.455 14.265 1.00 85.62 108 PRO A CA 1
ATOM 791 C C . PRO A 1 108 ? -2.786 -9.143 14.023 1.00 85.62 108 PRO A C 1
ATOM 793 O O . PRO A 1 108 ? -3.361 -9.723 14.944 1.00 85.62 108 PRO A O 1
ATOM 796 N N . ILE A 1 109 ? -3.329 -9.018 12.814 1.00 82.19 109 ILE A N 1
ATOM 797 C CA . ILE A 1 109 ? -4.629 -9.605 12.479 1.00 82.19 109 ILE A CA 1
ATOM 798 C C . ILE A 1 109 ? -4.488 -10.708 11.443 1.00 82.19 109 ILE A C 1
ATOM 800 O O . ILE A 1 109 ? -3.803 -10.554 10.429 1.00 82.19 109 ILE A O 1
ATOM 804 N N . ASP A 1 110 ? -5.168 -11.814 11.724 1.00 87.38 110 ASP A N 1
ATOM 805 C CA . ASP A 1 110 ? -5.338 -12.916 10.790 1.00 87.38 110 ASP A CA 1
ATOM 806 C C . ASP A 1 110 ? -6.225 -12.495 9.609 1.00 87.38 110 ASP A C 1
ATOM 808 O O . ASP A 1 110 ? -6.770 -11.396 9.544 1.00 87.38 110 ASP A O 1
ATOM 812 N N . THR A 1 111 ? -6.359 -13.367 8.620 1.00 86.81 111 THR A N 1
ATOM 813 C CA . THR A 1 111 ? -7.207 -13.107 7.454 1.00 86.81 111 THR A CA 1
ATOM 814 C C . THR A 1 111 ? -8.659 -13.454 7.754 1.00 86.81 111 THR A C 1
ATOM 816 O O . THR A 1 111 ? -8.925 -14.519 8.314 1.00 86.81 111 THR A O 1
ATOM 819 N N . GLY A 1 112 ? -9.604 -12.629 7.298 1.00 89.62 112 GLY A N 1
ATOM 820 C CA . GLY A 1 112 ? -11.035 -12.874 7.478 1.00 89.62 112 GLY A CA 1
ATOM 821 C C . GLY A 1 112 ? -11.775 -11.748 8.207 1.00 89.62 112 GLY A C 1
ATOM 822 O O . GLY A 1 112 ? -11.283 -10.623 8.283 1.00 89.62 112 GLY A O 1
ATOM 823 N N . PRO A 1 113 ? -13.012 -12.009 8.663 1.00 94.06 113 PRO A N 1
ATOM 824 C CA . PRO A 1 113 ? -13.814 -11.022 9.373 1.00 94.06 113 PRO A CA 1
ATOM 825 C C . PRO A 1 113 ? -13.336 -10.833 10.809 1.00 94.06 113 PRO A C 1
ATOM 827 O O . PRO A 1 113 ? -13.155 -11.813 11.527 1.00 94.06 113 PRO A O 1
ATOM 830 N N . HIS A 1 114 ? -13.251 -9.574 11.231 1.00 95.06 114 HIS A N 1
ATOM 831 C CA . HIS A 1 114 ? -12.960 -9.195 12.607 1.00 95.06 114 HIS A CA 1
ATOM 832 C C . HIS A 1 114 ? -13.994 -8.221 13.146 1.00 95.06 114 HIS A C 1
ATOM 834 O O . HIS A 1 114 ? -14.453 -7.316 12.444 1.00 95.06 114 HIS A O 1
ATOM 840 N N . LEU A 1 115 ? -14.328 -8.397 14.419 1.00 96.81 115 LEU A N 1
ATOM 841 C CA . LEU A 1 115 ? -15.218 -7.528 15.169 1.00 96.81 115 LEU A CA 1
ATOM 842 C C . LEU A 1 115 ? -14.401 -6.689 16.154 1.00 96.81 115 LEU A C 1
ATOM 844 O O . LEU A 1 115 ? -13.919 -7.210 17.162 1.00 96.81 115 LEU A O 1
ATOM 848 N N . LEU A 1 116 ? -14.299 -5.385 15.903 1.00 97.31 116 LEU A N 1
ATOM 849 C CA . LEU A 1 116 ? -13.738 -4.433 16.856 1.00 97.31 116 LEU A CA 1
ATOM 850 C C . LEU A 1 116 ? -14.855 -3.791 17.673 1.00 97.31 116 LEU A C 1
ATOM 852 O O . LEU A 1 116 ? -15.756 -3.147 17.142 1.00 97.31 116 LEU A O 1
ATOM 856 N N . LEU A 1 117 ? -14.767 -3.933 18.987 1.00 97.62 117 LEU A N 1
ATOM 857 C CA . LEU A 1 117 ? -15.606 -3.254 19.959 1.00 97.62 117 LEU A CA 1
ATOM 858 C C . LEU A 1 117 ? -14.769 -2.201 20.685 1.00 97.62 117 LEU A C 1
ATOM 860 O O . LEU A 1 117 ? -13.809 -2.525 21.381 1.00 97.62 117 LEU A O 1
ATOM 864 N N . VAL A 1 118 ? -15.193 -0.950 20.570 1.00 97.75 118 VAL A N 1
ATOM 865 C CA . VAL A 1 118 ? -14.611 0.203 21.257 1.00 97.75 118 VAL A CA 1
ATOM 866 C C . VAL A 1 118 ? -15.583 0.652 22.335 1.00 97.75 118 VAL A C 1
ATOM 868 O O . VAL A 1 118 ? -16.767 0.853 22.056 1.00 97.75 118 VAL A O 1
ATOM 871 N N . ARG A 1 119 ? -15.113 0.809 23.571 1.00 97.81 119 ARG A N 1
ATOM 872 C CA . ARG A 1 119 ? -15.911 1.304 24.700 1.00 97.81 119 ARG A CA 1
ATOM 873 C C . ARG A 1 119 ? -15.151 2.379 25.456 1.00 97.81 119 ARG A C 1
ATOM 875 O O . ARG A 1 119 ? -13.948 2.259 25.638 1.00 97.81 119 ARG A O 1
ATOM 882 N N . GLY A 1 120 ? -15.862 3.388 25.938 1.00 96.56 120 GLY A N 1
ATOM 883 C CA . GLY A 1 120 ? -15.294 4.429 26.791 1.00 96.56 120 GLY A CA 1
ATOM 884 C C . GLY A 1 120 ? -16.363 5.119 27.626 1.00 96.56 120 GLY A C 1
ATOM 885 O O . GLY A 1 120 ? -17.561 4.993 27.347 1.00 96.56 120 GLY A O 1
ATOM 886 N N . GLU A 1 121 ? -15.935 5.846 28.651 1.00 97.19 121 GLU A N 1
ATOM 887 C CA . GLU A 1 121 ? -16.800 6.750 29.402 1.00 97.19 121 GLU A CA 1
ATOM 888 C C . GLU A 1 121 ? -16.569 8.194 28.959 1.00 97.19 121 GLU A C 1
ATOM 890 O O . GLU A 1 121 ? -15.431 8.631 28.808 1.00 97.19 121 GLU A O 1
ATOM 895 N N . PHE A 1 122 ? -17.653 8.936 28.749 1.00 95.44 122 PHE A N 1
ATOM 896 C CA . PHE A 1 122 ? -17.623 10.301 28.234 1.00 95.44 122 PHE A CA 1
ATOM 897 C C . PHE A 1 122 ? -18.381 11.241 29.165 1.00 95.44 122 PHE A C 1
ATOM 899 O O . PHE A 1 122 ? -19.423 10.873 29.710 1.00 95.44 122 PHE A O 1
ATOM 906 N N . MET A 1 123 ? -17.890 12.466 29.316 1.00 95.50 123 MET A N 1
ATOM 907 C CA . MET A 1 123 ? -18.589 13.515 30.049 1.00 95.50 123 MET A CA 1
ATOM 908 C C . MET A 1 123 ? -19.685 14.138 29.187 1.00 95.50 123 MET A C 1
ATOM 910 O O . MET A 1 123 ? -19.421 14.739 28.153 1.00 95.50 123 MET A O 1
ATOM 914 N N . GLU A 1 124 ? -20.931 14.053 29.645 1.00 93.12 124 GLU A N 1
ATOM 915 C CA . GLU A 1 124 ? -22.072 14.736 29.036 1.00 93.12 124 GLU A CA 1
ATOM 916 C C . GLU A 1 124 ? -22.647 15.717 30.065 1.00 93.12 124 GLU A C 1
ATOM 918 O O . GLU A 1 124 ? -23.407 15.365 30.974 1.00 93.12 124 GLU A O 1
ATOM 923 N N . GLY A 1 125 ? -22.185 16.968 29.990 1.00 93.31 125 GLY A N 1
ATOM 924 C CA . GLY A 1 125 ? -22.417 17.963 31.035 1.00 93.31 125 GLY A CA 1
ATOM 925 C C . GLY A 1 125 ? -21.667 17.604 32.321 1.00 93.31 125 GLY A C 1
ATOM 926 O O . GLY A 1 125 ? -20.448 17.722 32.386 1.00 93.31 125 GLY A O 1
ATO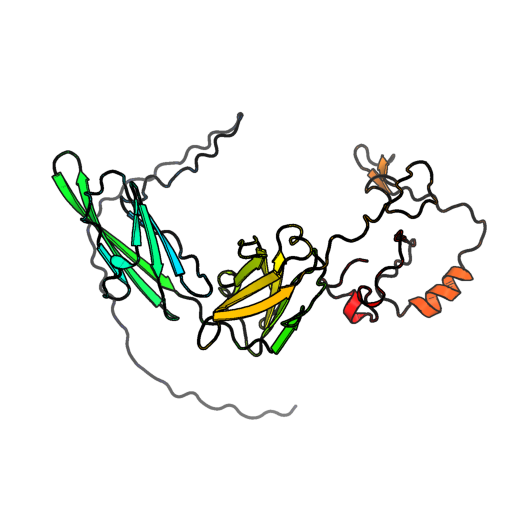M 927 N N . THR A 1 126 ? -22.393 17.190 33.362 1.00 95.31 126 THR A N 1
ATOM 928 C CA . THR A 1 126 ? -21.825 16.813 34.674 1.00 95.31 126 THR A CA 1
ATOM 929 C C . THR A 1 126 ? -21.897 15.316 34.966 1.00 95.31 126 THR A C 1
ATOM 931 O O . THR A 1 126 ? -21.542 14.893 36.065 1.00 95.31 126 THR A O 1
ATOM 934 N N . SER A 1 127 ? -22.386 14.514 34.019 1.00 96.00 127 SER A N 1
ATOM 935 C CA . SER A 1 127 ? -22.553 13.068 34.186 1.00 96.00 127 SER A CA 1
ATOM 936 C C . SER A 1 127 ? -21.568 12.302 33.308 1.00 96.00 127 SER A C 1
ATOM 938 O O . SER A 1 127 ? -21.325 12.705 32.174 1.00 96.00 127 SER A O 1
ATOM 940 N N . SER A 1 128 ? -21.042 11.187 33.824 1.00 95.88 128 SER A N 1
ATOM 941 C CA . SER A 1 128 ? -20.327 10.194 33.013 1.00 95.88 128 SER A CA 1
ATOM 942 C C . SER A 1 128 ? -21.341 9.288 32.312 1.00 95.88 128 SER A C 1
ATOM 944 O O . SER A 1 128 ? -22.289 8.802 32.938 1.00 95.88 128 SER A O 1
ATOM 946 N N . VAL A 1 129 ? -21.155 9.070 31.011 1.00 96.12 129 VAL A N 1
ATOM 947 C CA . VAL A 1 129 ? -21.989 8.201 30.179 1.00 96.12 129 VAL A CA 1
ATOM 948 C C . VAL A 1 129 ? -21.100 7.213 29.435 1.00 96.12 129 VAL A C 1
ATOM 950 O O . VAL A 1 129 ? -20.207 7.600 28.684 1.00 96.12 129 VAL A O 1
ATOM 953 N N . SER A 1 130 ? -21.379 5.919 29.593 1.00 96.50 130 SER A N 1
ATOM 954 C CA . SER A 1 130 ? -20.699 4.878 28.821 1.00 96.50 130 SER A CA 1
ATOM 955 C C . SER A 1 130 ? -21.220 4.845 27.383 1.00 96.50 130 SER A C 1
ATOM 957 O O . SER A 1 130 ? -22.432 4.800 27.140 1.00 96.50 130 SER A O 1
ATOM 959 N N . ARG A 1 131 ? -20.301 4.861 26.418 1.00 96.69 131 ARG A N 1
ATOM 960 C CA . ARG A 1 131 ? -20.592 4.730 24.988 1.00 96.69 131 ARG A CA 1
ATOM 961 C C . ARG A 1 131 ? -19.785 3.579 24.410 1.00 96.69 131 ARG A C 1
ATOM 963 O O . ARG A 1 131 ? -18.692 3.260 24.876 1.00 96.69 131 ARG A O 1
ATOM 970 N N . SER A 1 132 ? -20.342 2.955 23.380 1.00 96.81 132 SER A N 1
ATOM 971 C CA . SER A 1 132 ? -19.692 1.864 22.671 1.00 96.81 132 SER A CA 1
ATOM 972 C C . SER A 1 132 ? -19.967 1.945 21.181 1.00 96.81 132 SER A C 1
ATOM 974 O O . SER A 1 132 ? -21.110 2.202 20.801 1.00 96.81 132 SER A O 1
ATOM 976 N N . GLN A 1 133 ? -18.962 1.634 20.374 1.00 96.56 133 GLN A N 1
ATOM 977 C CA . GLN A 1 133 ? -19.074 1.456 18.933 1.00 96.56 133 GLN A CA 1
ATOM 978 C C . GLN A 1 133 ? -18.569 0.060 18.572 1.00 96.56 133 GLN A C 1
ATOM 980 O O . GLN A 1 133 ? -17.615 -0.434 19.172 1.00 96.56 133 GLN A O 1
ATOM 985 N N . ILE A 1 134 ? -19.238 -0.585 17.623 1.00 96.25 134 ILE A N 1
ATOM 986 C CA . ILE A 1 134 ? -18.824 -1.876 17.080 1.00 96.25 134 ILE A CA 1
ATOM 987 C C . ILE A 1 134 ? -18.602 -1.678 15.591 1.00 96.25 134 ILE A C 1
ATOM 989 O O . ILE A 1 134 ? -19.501 -1.177 14.920 1.00 96.25 134 ILE A O 1
ATOM 993 N N . GLU A 1 135 ? -17.446 -2.107 15.104 1.00 96.19 135 GLU A N 1
ATOM 994 C CA . GLU A 1 135 ? -17.121 -2.139 13.685 1.00 96.19 135 GLU A CA 1
ATOM 995 C C . GLU A 1 135 ? -16.788 -3.567 13.266 1.00 96.19 135 GLU A C 1
ATOM 997 O O . GLU A 1 135 ? -16.052 -4.281 13.950 1.00 96.19 135 GLU A O 1
ATOM 1002 N N . LEU A 1 136 ? -17.357 -3.985 12.138 1.00 95.31 136 LEU A N 1
ATOM 1003 C CA . LEU A 1 136 ? -17.000 -5.229 11.473 1.00 95.31 136 LEU A CA 1
ATOM 1004 C C . LEU A 1 136 ? -16.160 -4.869 10.255 1.00 95.31 136 LEU A C 1
ATOM 1006 O O . LEU A 1 136 ? -16.648 -4.179 9.363 1.00 95.31 136 LEU A O 1
ATOM 1010 N N . PHE A 1 137 ? -14.943 -5.388 10.179 1.00 92.50 137 PHE A N 1
ATOM 1011 C CA . PHE A 1 137 ? -14.096 -5.221 9.003 1.00 92.50 137 PHE A CA 1
ATOM 1012 C C . PHE A 1 137 ? -13.551 -6.562 8.524 1.00 92.50 137 PHE A C 1
ATOM 1014 O O . PHE A 1 137 ? -13.590 -7.564 9.238 1.00 92.50 137 PHE A O 1
ATOM 1021 N N . LEU A 1 138 ? -13.078 -6.588 7.279 1.00 90.69 138 LEU A N 1
ATOM 1022 C CA . LEU A 1 138 ? -12.603 -7.798 6.625 1.00 90.69 138 LEU A CA 1
ATOM 1023 C C . LEU A 1 138 ? -11.128 -7.636 6.273 1.00 90.69 138 LEU A C 1
ATOM 1025 O O . LEU A 1 138 ? -10.787 -6.861 5.384 1.00 90.69 138 LEU A O 1
ATOM 1029 N N . THR A 1 139 ? -10.257 -8.380 6.946 1.00 89.31 139 THR A N 1
ATOM 1030 C CA . THR A 1 139 ? -8.848 -8.441 6.569 1.00 89.31 139 THR A CA 1
ATOM 1031 C C . THR A 1 139 ? -8.721 -9.169 5.237 1.00 89.31 139 THR A C 1
ATOM 1033 O O . THR A 1 139 ? -9.220 -10.298 5.124 1.00 89.31 139 THR A O 1
ATOM 1036 N N . PRO A 1 140 ? -8.057 -8.570 4.231 1.00 88.38 140 PRO A N 1
ATOM 1037 C CA . PRO A 1 140 ? -7.882 -9.214 2.943 1.00 88.38 140 PRO A CA 1
ATOM 1038 C C . PRO A 1 140 ? -7.107 -10.531 3.087 1.00 88.38 140 PRO A C 1
ATOM 1040 O O . PRO A 1 140 ? -6.236 -10.637 3.961 1.00 88.38 140 PRO A O 1
ATOM 1043 N N . PRO A 1 141 ? -7.409 -11.538 2.244 1.00 89.88 141 PRO A N 1
ATOM 1044 C CA . PRO A 1 141 ? -6.609 -12.755 2.183 1.00 89.88 141 PRO A CA 1
ATOM 1045 C C . PRO A 1 141 ? -5.153 -12.408 1.840 1.00 89.88 141 PRO A C 1
ATOM 1047 O O . PRO A 1 141 ? -4.901 -11.371 1.216 1.00 89.88 141 PRO A O 1
ATOM 1050 N N . PRO A 1 142 ? -4.188 -13.254 2.236 1.00 91.31 142 PRO A N 1
ATOM 1051 C CA . PRO A 1 142 ? -2.805 -13.008 1.885 1.00 91.31 142 PRO A CA 1
ATOM 1052 C C . PRO A 1 142 ? -2.628 -13.152 0.372 1.00 91.31 142 PRO A C 1
ATOM 1054 O O . PRO A 1 142 ? -3.379 -13.866 -0.299 1.00 91.31 142 PRO A O 1
ATOM 1057 N N . PHE A 1 143 ? -1.609 -12.493 -0.160 1.00 93.81 143 PHE A N 1
ATOM 1058 C CA . PHE A 1 143 ? -1.220 -12.674 -1.545 1.00 93.81 143 PHE A CA 1
ATOM 1059 C C . PHE A 1 143 ? -0.764 -14.117 -1.807 1.00 93.81 143 PHE A C 1
ATOM 1061 O O . PHE A 1 143 ? -0.104 -14.715 -0.944 1.00 93.81 143 PHE A O 1
ATOM 1068 N N . PRO A 1 144 ? -1.048 -14.658 -3.007 1.00 95.44 144 PRO A N 1
ATOM 1069 C CA . PRO A 1 144 ? -0.410 -15.876 -3.488 1.00 95.44 144 PRO A CA 1
ATOM 1070 C C . PRO A 1 144 ? 1.119 -15.730 -3.566 1.00 95.44 144 PRO A C 1
ATOM 1072 O O . PRO A 1 144 ? 1.680 -14.644 -3.399 1.00 95.44 144 PRO A O 1
ATOM 1075 N N . GLU A 1 145 ? 1.815 -16.827 -3.855 1.00 95.81 145 GLU A N 1
ATOM 1076 C CA . GLU A 1 145 ? 3.251 -16.782 -4.138 1.00 95.81 145 GLU A CA 1
ATOM 1077 C C . GLU A 1 145 ? 3.536 -15.950 -5.398 1.00 95.81 145 GLU A C 1
ATOM 1079 O O . GLU A 1 145 ? 2.791 -16.018 -6.377 1.00 95.81 145 GLU A O 1
ATOM 1084 N N . VAL A 1 146 ? 4.613 -15.162 -5.380 1.00 97.25 146 VAL A N 1
ATOM 1085 C CA . VAL A 1 146 ? 5.079 -14.426 -6.562 1.00 97.25 146 VAL A CA 1
ATOM 1086 C C . VAL A 1 146 ? 5.779 -15.406 -7.501 1.00 97.25 146 VAL A C 1
ATOM 1088 O O . VAL A 1 146 ? 6.754 -16.046 -7.116 1.00 97.25 146 VAL A O 1
ATOM 1091 N N . ALA A 1 147 ? 5.280 -15.517 -8.728 1.00 97.38 147 ALA A N 1
ATOM 1092 C CA . ALA A 1 147 ? 5.869 -16.323 -9.790 1.00 97.38 147 ALA A CA 1
ATOM 1093 C C . ALA A 1 147 ? 7.003 -15.573 -10.507 1.00 97.38 147 ALA A C 1
ATOM 1095 O O . ALA A 1 147 ? 8.047 -16.163 -10.783 1.00 97.38 147 ALA A O 1
ATOM 1096 N N . VAL A 1 148 ? 6.806 -14.280 -10.786 1.00 97.31 148 VAL A N 1
ATOM 1097 C CA . VAL A 1 148 ? 7.780 -13.414 -11.468 1.00 97.31 148 VAL A CA 1
ATOM 1098 C C . VAL A 1 148 ? 7.783 -12.037 -10.808 1.00 97.31 148 VAL A C 1
ATOM 1100 O O . VAL A 1 148 ? 6.731 -11.520 -10.441 1.00 97.31 148 VAL A O 1
ATOM 1103 N N . ALA A 1 149 ? 8.965 -11.442 -10.652 1.00 97.81 149 ALA A N 1
ATOM 1104 C CA . ALA A 1 149 ? 9.124 -10.082 -10.150 1.00 97.81 149 ALA A CA 1
ATOM 1105 C C . ALA A 1 149 ? 10.124 -9.310 -11.011 1.00 97.81 149 ALA A C 1
ATOM 1107 O O . ALA A 1 149 ? 11.224 -9.808 -11.270 1.00 97.81 149 ALA A O 1
ATOM 1108 N N . THR A 1 150 ? 9.755 -8.087 -11.381 1.00 96.44 150 THR A N 1
ATOM 1109 C CA . THR A 1 150 ? 10.616 -7.129 -12.077 1.00 96.44 150 THR A CA 1
ATOM 1110 C C . THR A 1 150 ? 10.592 -5.806 -11.303 1.00 96.44 150 THR A C 1
ATOM 1112 O O . THR A 1 150 ? 9.524 -5.221 -11.171 1.00 96.44 150 THR A O 1
ATOM 1115 N N . PRO A 1 151 ? 11.722 -5.325 -10.760 1.00 97.69 151 PRO A N 1
ATOM 1116 C CA . PRO A 1 151 ? 13.021 -5.990 -10.740 1.00 97.69 151 PRO A CA 1
ATOM 1117 C C . PRO A 1 151 ? 13.000 -7.299 -9.933 1.00 97.69 151 PRO A C 1
ATOM 1119 O O . PRO A 1 151 ? 12.181 -7.491 -9.036 1.00 97.69 151 PRO A O 1
ATOM 1122 N N . THR A 1 152 ? 13.940 -8.197 -10.224 1.00 97.62 152 THR A N 1
ATOM 1123 C CA . THR A 1 152 ? 14.158 -9.397 -9.406 1.00 97.62 152 THR A CA 1
ATOM 1124 C C . THR A 1 152 ? 14.763 -9.040 -8.047 1.00 97.62 152 THR A C 1
ATOM 1126 O O . THR A 1 152 ? 15.459 -8.034 -7.899 1.00 97.62 152 THR A O 1
ATOM 1129 N N . SER A 1 153 ? 14.550 -9.881 -7.031 1.00 97.56 153 SER A N 1
ATOM 1130 C CA . SER A 1 153 ? 15.140 -9.636 -5.710 1.00 97.56 153 SER A CA 1
ATOM 1131 C C . SER A 1 153 ? 16.667 -9.633 -5.779 1.00 97.56 153 SER A C 1
ATOM 1133 O O . SER A 1 153 ? 17.281 -10.569 -6.283 1.00 97.56 153 SER A O 1
ATOM 1135 N N . GLY A 1 154 ? 17.282 -8.600 -5.211 1.00 97.69 154 GLY A N 1
ATOM 1136 C CA . GLY A 1 154 ? 18.721 -8.364 -5.229 1.00 97.69 154 GLY A CA 1
ATOM 1137 C C . GLY A 1 154 ? 19.221 -7.593 -6.451 1.00 97.69 154 GLY A C 1
ATOM 1138 O O . GLY A 1 154 ? 20.425 -7.351 -6.526 1.00 97.69 154 GLY A O 1
ATOM 1139 N N . SER A 1 155 ? 18.342 -7.187 -7.377 1.00 97.25 155 SER A N 1
ATOM 1140 C CA . SER A 1 155 ? 18.732 -6.338 -8.506 1.00 97.25 155 SER A CA 1
ATOM 1141 C C . SER A 1 155 ? 19.408 -5.052 -8.033 1.00 97.25 155 SER A C 1
ATOM 1143 O O . SER A 1 155 ? 19.007 -4.432 -7.043 1.00 97.25 155 SER A O 1
ATOM 1145 N N . ILE A 1 156 ? 20.438 -4.662 -8.776 1.00 96.75 156 ILE A N 1
ATOM 1146 C CA . ILE A 1 156 ? 21.183 -3.417 -8.609 1.00 96.75 156 ILE A CA 1
ATOM 1147 C C . ILE A 1 156 ? 20.952 -2.533 -9.830 1.00 96.75 156 ILE A C 1
ATOM 1149 O O . ILE A 1 156 ? 20.598 -3.039 -10.892 1.00 96.75 156 ILE A O 1
ATOM 1153 N N . ASP A 1 157 ? 21.172 -1.233 -9.661 1.00 92.19 157 ASP A N 1
ATOM 1154 C CA . ASP A 1 157 ? 21.052 -0.232 -10.721 1.00 92.19 157 ASP A CA 1
ATOM 1155 C C . ASP A 1 157 ? 19.664 -0.176 -11.383 1.00 92.19 157 ASP A C 1
ATOM 1157 O O . ASP A 1 157 ? 19.542 0.128 -12.564 1.00 92.19 157 ASP A O 1
ATOM 1161 N N . VAL A 1 158 ? 18.604 -0.422 -10.604 1.00 93.50 158 VAL A N 1
ATOM 1162 C CA . VAL A 1 158 ? 17.214 -0.262 -11.064 1.00 93.50 158 VAL A CA 1
ATOM 1163 C C . VAL A 1 158 ? 16.938 1.225 -11.337 1.00 93.50 158 VAL A C 1
ATOM 1165 O O . VAL A 1 158 ? 17.128 2.031 -10.420 1.00 93.50 158 VAL A O 1
ATOM 1168 N N . PRO A 1 159 ? 16.509 1.634 -12.543 1.00 91.38 159 PRO A N 1
ATOM 1169 C CA . PRO A 1 159 ? 16.178 3.026 -12.832 1.00 91.38 159 PRO A CA 1
ATOM 1170 C C . PRO A 1 159 ? 15.248 3.650 -11.783 1.00 91.38 159 PRO A C 1
ATOM 1172 O O . PRO A 1 159 ? 14.310 3.027 -11.292 1.00 91.38 159 PRO A O 1
ATOM 1175 N N . VAL A 1 160 ? 15.494 4.913 -11.427 1.00 91.75 160 VAL A N 1
ATOM 1176 C CA . VAL A 1 160 ? 14.704 5.621 -10.397 1.00 91.75 160 VAL A CA 1
ATOM 1177 C C . VAL A 1 160 ? 13.252 5.887 -10.812 1.00 91.75 160 VAL A C 1
ATOM 1179 O O . VAL A 1 160 ? 12.426 6.226 -9.969 1.00 91.75 160 VAL A O 1
ATOM 1182 N N . THR A 1 161 ? 12.951 5.735 -12.100 1.00 88.44 161 THR A N 1
ATOM 1183 C CA . THR A 1 161 ? 11.623 5.886 -12.707 1.00 88.44 161 THR A CA 1
ATOM 1184 C C . THR A 1 161 ? 10.919 4.555 -12.960 1.00 88.44 161 THR A C 1
ATOM 1186 O O . THR A 1 161 ? 9.782 4.570 -13.426 1.00 88.44 161 THR A O 1
ATOM 1189 N N . ASP A 1 162 ? 11.576 3.420 -12.702 1.00 88.25 162 ASP A N 1
ATOM 1190 C CA . ASP A 1 162 ? 11.011 2.113 -13.026 1.00 88.25 162 ASP A CA 1
ATOM 1191 C C . ASP A 1 162 ? 9.786 1.801 -12.175 1.00 88.25 162 ASP A C 1
ATOM 1193 O O . ASP A 1 162 ? 9.727 2.054 -10.966 1.00 88.25 162 ASP A O 1
ATOM 1197 N N . TRP A 1 163 ? 8.807 1.194 -12.834 1.00 95.38 163 TRP A N 1
ATOM 1198 C CA . TRP A 1 163 ? 7.660 0.603 -12.172 1.00 95.38 163 TRP A CA 1
ATOM 1199 C C . TRP A 1 163 ? 8.017 -0.816 -11.743 1.00 95.38 163 TRP A C 1
ATOM 1201 O O . TRP A 1 163 ? 8.803 -1.507 -12.391 1.00 95.38 163 TRP A O 1
ATOM 1211 N N . ILE A 1 164 ? 7.448 -1.257 -10.626 1.00 97.69 164 ILE A N 1
ATOM 1212 C CA . ILE A 1 164 ? 7.703 -2.597 -10.097 1.00 97.69 164 ILE A CA 1
ATOM 1213 C C . ILE A 1 164 ? 6.529 -3.487 -10.489 1.00 97.69 164 ILE A C 1
ATOM 1215 O O . ILE A 1 164 ? 5.379 -3.149 -10.225 1.00 97.69 164 ILE A O 1
ATOM 1219 N N . HIS A 1 165 ? 6.815 -4.633 -11.088 1.00 97.31 165 HIS A N 1
ATOM 1220 C CA . HIS A 1 165 ? 5.832 -5.599 -11.561 1.00 97.31 165 HIS A CA 1
ATOM 1221 C C . HIS A 1 165 ? 5.958 -6.896 -10.769 1.00 97.31 165 HIS A C 1
ATOM 1223 O O . HIS A 1 165 ? 7.051 -7.448 -10.631 1.00 97.31 165 HIS A O 1
ATOM 1229 N N . LEU A 1 166 ? 4.831 -7.398 -10.270 1.00 97.94 166 LEU A N 1
ATOM 1230 C CA . LEU A 1 166 ? 4.719 -8.687 -9.598 1.00 97.94 166 LEU A CA 1
ATOM 1231 C C . LEU A 1 166 ? 3.657 -9.534 -10.304 1.00 97.94 166 LEU A C 1
ATOM 1233 O O . LEU A 1 166 ? 2.475 -9.184 -10.303 1.00 97.94 166 LEU A O 1
ATOM 1237 N N . GLU A 1 167 ? 4.061 -10.674 -10.856 1.00 97.75 167 GLU A N 1
ATOM 1238 C CA . GLU A 1 167 ? 3.153 -11.710 -11.344 1.00 97.75 167 GLU A CA 1
ATOM 1239 C C . GLU A 1 167 ? 3.014 -12.800 -10.280 1.00 97.75 167 GLU A C 1
ATOM 1241 O O . GLU A 1 167 ? 4.002 -13.347 -9.789 1.00 97.75 167 GLU A O 1
ATOM 1246 N N . PHE A 1 168 ? 1.783 -13.151 -9.930 1.00 97.31 168 PHE A N 1
ATOM 1247 C CA . PHE A 1 168 ? 1.467 -14.107 -8.876 1.00 97.31 168 PHE A CA 1
ATOM 1248 C C . PHE A 1 168 ? 1.074 -15.471 -9.441 1.00 97.31 168 PHE A C 1
ATOM 1250 O O . PHE A 1 168 ? 0.480 -15.584 -10.513 1.00 97.31 168 PHE A O 1
ATOM 1257 N N . ALA A 1 169 ? 1.356 -16.538 -8.695 1.00 97.06 169 ALA A N 1
ATOM 1258 C CA . ALA A 1 169 ? 1.001 -17.918 -9.028 1.00 97.06 169 ALA A CA 1
ATOM 1259 C C . ALA A 1 169 ? -0.519 -18.189 -8.981 1.00 97.06 169 ALA A C 1
ATOM 1261 O O . ALA A 1 169 ? -0.986 -19.190 -9.526 1.00 97.06 169 ALA A O 1
ATOM 1262 N N . GLY A 1 170 ? -1.293 -17.299 -8.354 1.00 96.00 170 GLY A N 1
ATOM 1263 C CA . GLY A 1 170 ? -2.744 -17.399 -8.208 1.00 96.00 170 GLY A CA 1
ATOM 1264 C C . GLY A 1 170 ? -3.437 -16.044 -8.320 1.00 96.00 170 GLY A C 1
ATOM 1265 O O . GLY A 1 170 ? -2.779 -15.013 -8.451 1.00 96.00 170 GLY A O 1
ATOM 1266 N N . ASP A 1 171 ? -4.769 -16.067 -8.275 1.00 95.12 171 ASP A N 1
ATOM 1267 C CA . ASP A 1 171 ? -5.588 -14.867 -8.436 1.00 95.12 171 ASP A CA 1
ATOM 1268 C C . ASP A 1 171 ? -5.480 -13.911 -7.235 1.00 95.12 171 ASP A C 1
ATOM 1270 O O . ASP A 1 171 ? -5.472 -14.314 -6.070 1.00 95.12 171 ASP A O 1
ATOM 1274 N N . LEU A 1 172 ? -5.452 -12.620 -7.543 1.00 93.31 172 LEU A N 1
ATOM 1275 C CA . LEU A 1 172 ? -5.436 -11.491 -6.632 1.00 93.31 172 LEU A CA 1
ATOM 1276 C C . LEU A 1 172 ? -6.866 -11.073 -6.288 1.00 93.31 172 LEU A C 1
ATOM 1278 O O . LEU A 1 172 ? -7.725 -10.901 -7.154 1.00 93.31 172 LEU A O 1
ATOM 1282 N N . GLY A 1 173 ? -7.119 -10.858 -4.998 1.00 86.06 173 GLY A N 1
ATOM 1283 C CA . GLY A 1 173 ? -8.363 -10.251 -4.535 1.00 86.06 173 GLY A CA 1
ATOM 1284 C C . GLY A 1 173 ? -8.415 -8.750 -4.840 1.00 86.06 173 GLY A C 1
ATOM 1285 O O . GLY A 1 173 ? -7.387 -8.085 -4.935 1.00 86.06 173 GLY A O 1
ATOM 1286 N N . ALA A 1 174 ? -9.620 -8.177 -4.914 1.00 79.88 174 ALA A N 1
ATOM 1287 C CA . ALA A 1 174 ? -9.798 -6.739 -5.158 1.00 79.88 174 ALA A CA 1
ATOM 1288 C C . ALA A 1 174 ? -9.102 -5.844 -4.108 1.00 79.88 174 ALA A C 1
ATOM 1290 O O . ALA A 1 174 ? -8.653 -4.749 -4.433 1.00 79.88 174 ALA A O 1
ATOM 1291 N N . ALA A 1 175 ? -8.980 -6.335 -2.872 1.00 80.94 175 ALA A N 1
ATOM 1292 C CA . ALA A 1 175 ? -8.339 -5.648 -1.751 1.00 80.94 175 ALA A CA 1
ATOM 1293 C C . ALA A 1 175 ? -6.804 -5.811 -1.706 1.00 80.94 175 ALA A C 1
ATOM 1295 O O . ALA A 1 175 ? -6.164 -5.338 -0.774 1.00 80.94 175 ALA A O 1
ATOM 1296 N N . ALA A 1 176 ? -6.195 -6.468 -2.702 1.00 80.69 176 ALA A N 1
ATOM 1297 C CA . ALA A 1 176 ? -4.742 -6.635 -2.787 1.00 80.69 176 ALA A CA 1
ATOM 1298 C C . ALA A 1 176 ? -3.994 -5.287 -2.778 1.00 80.69 176 ALA A C 1
ATOM 1300 O O . ALA A 1 176 ? -2.916 -5.170 -2.207 1.00 80.69 176 ALA A O 1
ATOM 1301 N N . ARG A 1 177 ? -4.591 -4.242 -3.361 1.00 85.56 177 ARG A N 1
ATOM 1302 C CA . ARG A 1 177 ? -3.956 -2.925 -3.538 1.00 85.56 177 ARG A CA 1
ATOM 1303 C C . ARG A 1 177 ? -3.508 -2.277 -2.232 1.00 85.56 177 ARG A C 1
ATOM 1305 O O . ARG A 1 177 ? -2.495 -1.588 -2.223 1.00 85.56 177 ARG A O 1
ATOM 1312 N N . ASP A 1 178 ? -4.239 -2.526 -1.152 1.00 83.19 178 ASP A N 1
ATOM 1313 C CA . ASP A 1 178 ? -4.049 -1.819 0.113 1.00 83.19 178 ASP A CA 1
ATOM 1314 C C . ASP A 1 178 ? -2.969 -2.461 0.995 1.00 83.19 178 ASP A C 1
ATOM 1316 O O . ASP A 1 178 ? -2.607 -1.891 2.016 1.00 83.19 178 ASP A O 1
ATOM 1320 N N . ALA A 1 179 ? -2.448 -3.634 0.606 1.00 87.44 179 ALA A N 1
ATOM 1321 C CA . ALA A 1 179 ? -1.535 -4.446 1.412 1.00 87.44 179 ALA A CA 1
ATOM 1322 C C . ALA A 1 179 ? -0.104 -4.528 0.859 1.00 87.44 179 ALA A C 1
ATOM 1324 O O . ALA A 1 179 ? 0.599 -5.524 1.063 1.00 87.44 179 ALA A O 1
ATOM 1325 N N . VAL A 1 180 ? 0.325 -3.466 0.176 1.00 93.88 180 VAL A N 1
ATOM 1326 C CA . VAL A 1 180 ? 1.671 -3.308 -0.380 1.00 93.88 180 VAL A CA 1
ATOM 1327 C C . VAL A 1 180 ? 2.279 -2.005 0.134 1.00 93.88 180 VAL A C 1
ATOM 1329 O O . VAL A 1 180 ? 1.615 -0.973 0.183 1.00 93.88 180 VAL A O 1
ATOM 1332 N N . SER A 1 181 ? 3.556 -2.032 0.507 1.00 95.12 181 SER A N 1
ATOM 1333 C CA . SER A 1 181 ? 4.295 -0.837 0.922 1.00 95.12 181 SER A CA 1
ATOM 1334 C C . SER A 1 181 ? 5.698 -0.832 0.337 1.00 95.12 181 SER A C 1
ATOM 1336 O O . SER A 1 181 ? 6.350 -1.873 0.317 1.00 95.12 181 SER A O 1
ATOM 1338 N N . LEU A 1 182 ? 6.183 0.337 -0.075 1.00 97.56 182 LEU A N 1
ATOM 1339 C CA . LEU A 1 182 ? 7.553 0.534 -0.537 1.00 97.56 182 LEU A CA 1
ATOM 1340 C C . LEU A 1 182 ? 8.320 1.392 0.469 1.00 97.56 182 LEU A C 1
ATOM 1342 O O . LEU A 1 182 ? 7.823 2.418 0.930 1.00 97.56 182 LEU A O 1
ATOM 1346 N N . GLN A 1 183 ? 9.538 0.983 0.803 1.00 98.12 183 GLN A N 1
ATOM 1347 C CA . GLN A 1 183 ? 10.473 1.771 1.598 1.00 98.12 183 GLN A CA 1
ATOM 1348 C C . GLN A 1 183 ? 11.800 1.875 0.858 1.00 98.12 183 GLN A C 1
ATOM 1350 O O . GLN A 1 183 ? 12.260 0.879 0.312 1.00 98.12 183 GLN A O 1
ATOM 1355 N N . CYS A 1 184 ? 12.441 3.038 0.884 1.00 98.19 184 CYS A N 1
ATOM 1356 C CA . CYS A 1 184 ? 13.803 3.226 0.389 1.00 98.19 184 CYS A CA 1
ATOM 1357 C C . CYS A 1 184 ? 14.645 3.876 1.489 1.00 98.19 184 CYS A C 1
ATOM 1359 O O . CYS A 1 184 ? 14.219 4.852 2.102 1.00 98.19 184 CYS A O 1
ATOM 1361 N N . ASP A 1 185 ? 15.792 3.274 1.804 1.00 97.69 185 ASP A N 1
ATOM 1362 C CA . ASP A 1 185 ? 16.659 3.628 2.937 1.00 97.69 185 ASP A CA 1
ATOM 1363 C C . ASP A 1 185 ? 15.908 3.719 4.283 1.00 97.69 185 ASP A C 1
ATOM 1365 O O . ASP A 1 185 ? 16.196 4.552 5.142 1.00 97.69 185 ASP A O 1
ATOM 1369 N N . GLY A 1 186 ? 14.912 2.844 4.467 1.00 96.19 186 GLY A N 1
ATOM 1370 C CA . GLY A 1 186 ? 14.071 2.784 5.669 1.00 96.19 186 GLY A CA 1
ATOM 1371 C C . GLY A 1 186 ? 12.992 3.869 5.755 1.00 96.19 186 GLY A C 1
ATOM 1372 O O . GLY A 1 186 ? 12.268 3.928 6.747 1.00 96.19 186 GLY A O 1
ATOM 1373 N N . VAL A 1 187 ? 12.854 4.716 4.732 1.00 97.06 187 VAL A N 1
ATOM 1374 C CA . VAL A 1 187 ? 11.802 5.733 4.645 1.00 97.06 187 VAL A CA 1
ATOM 1375 C C . VAL A 1 187 ? 10.684 5.226 3.743 1.00 97.06 187 VAL A C 1
ATOM 1377 O O . VAL A 1 187 ? 10.937 4.788 2.622 1.00 97.06 187 VAL A O 1
ATOM 1380 N N . ALA A 1 188 ? 9.440 5.293 4.222 1.00 96.00 188 ALA A N 1
ATOM 1381 C CA . ALA A 1 188 ? 8.271 4.947 3.421 1.00 96.00 188 ALA A CA 1
ATOM 1382 C C . ALA A 1 188 ? 8.175 5.850 2.184 1.00 96.00 188 ALA A C 1
ATOM 1384 O O . ALA A 1 188 ? 8.218 7.077 2.295 1.00 96.00 188 ALA A O 1
ATOM 1385 N N . HIS A 1 189 ? 8.025 5.231 1.017 1.00 96.56 189 HIS A N 1
ATOM 1386 C CA . HIS A 1 189 ? 7.858 5.914 -0.253 1.00 96.56 189 HIS A CA 1
ATOM 1387 C C . HIS A 1 189 ? 6.407 5.751 -0.733 1.00 96.56 189 HIS A C 1
ATOM 1389 O O . HIS A 1 189 ? 5.890 4.630 -0.743 1.00 96.56 189 HIS A O 1
ATOM 1395 N N . PRO A 1 190 ? 5.719 6.843 -1.100 1.00 95.81 190 PRO A N 1
ATOM 1396 C CA . PRO A 1 190 ? 4.344 6.770 -1.577 1.00 95.81 190 PRO A CA 1
ATOM 1397 C C . PRO A 1 190 ? 4.254 6.027 -2.917 1.00 95.81 190 PRO A C 1
ATOM 1399 O O . PRO A 1 190 ? 5.066 6.251 -3.810 1.00 95.81 190 PRO A O 1
ATOM 1402 N N . ILE A 1 191 ? 3.243 5.172 -3.071 1.00 96.62 191 ILE A N 1
ATOM 1403 C CA . ILE A 1 191 ? 3.014 4.357 -4.272 1.00 96.62 191 ILE A CA 1
ATOM 1404 C C . ILE A 1 191 ? 1.547 4.424 -4.704 1.00 96.62 191 ILE A C 1
ATOM 1406 O O . ILE A 1 191 ? 0.662 4.616 -3.869 1.00 96.62 191 ILE A O 1
ATOM 1410 N N . ASP A 1 192 ? 1.299 4.242 -5.996 1.00 94.25 192 ASP A N 1
ATOM 1411 C CA . ASP A 1 192 ? 0.007 3.827 -6.537 1.00 94.25 192 ASP A CA 1
ATOM 1412 C C . ASP A 1 192 ? 0.097 2.356 -6.967 1.00 94.25 192 ASP A C 1
ATOM 1414 O O . ASP A 1 192 ? 1.101 1.915 -7.528 1.00 94.25 192 ASP A O 1
ATOM 1418 N N . VAL A 1 193 ? -0.948 1.581 -6.674 1.00 95.00 193 VAL A N 1
ATOM 1419 C CA . VAL A 1 193 ? -0.978 0.137 -6.931 1.00 95.00 193 VAL A CA 1
ATOM 1420 C C . VAL A 1 193 ? -2.110 -0.202 -7.888 1.00 95.00 193 VAL A C 1
ATOM 1422 O O . VAL A 1 193 ? -3.289 0.057 -7.622 1.00 95.00 193 VAL A O 1
ATOM 1425 N N . HIS A 1 194 ? -1.750 -0.833 -8.997 1.00 93.00 194 HIS A N 1
ATOM 1426 C CA . HIS A 1 194 ? -2.655 -1.221 -10.064 1.00 93.00 194 HIS A CA 1
ATOM 1427 C C . HIS A 1 194 ? -2.690 -2.740 -10.180 1.00 93.00 194 HIS A C 1
ATOM 1429 O O . HIS A 1 194 ? -1.660 -3.401 -10.145 1.00 93.00 194 HIS A O 1
ATOM 1435 N N . VAL A 1 195 ? -3.891 -3.298 -10.319 1.00 92.19 195 VAL A N 1
ATOM 1436 C CA . VAL A 1 195 ? -4.070 -4.728 -10.595 1.00 92.19 195 VAL A CA 1
ATOM 1437 C C . VAL A 1 195 ? -4.408 -4.862 -12.070 1.00 92.19 195 VAL A C 1
ATOM 1439 O O . VAL A 1 195 ? -5.405 -4.283 -12.512 1.00 92.19 195 VAL A O 1
ATOM 1442 N N . PHE A 1 196 ? -3.586 -5.610 -12.799 1.00 88.69 196 PHE A N 1
ATOM 1443 C CA . PHE A 1 196 ? -3.776 -5.927 -14.208 1.00 88.69 196 PHE A CA 1
ATOM 1444 C C . PHE A 1 196 ? -4.204 -7.396 -14.333 1.00 88.69 196 PHE A C 1
ATOM 1446 O O . PHE A 1 196 ? -3.599 -8.314 -13.778 1.00 88.69 196 PHE A O 1
ATOM 1453 N N . GLY A 1 197 ? -5.339 -7.633 -14.993 1.00 90.44 197 GLY A N 1
ATOM 1454 C CA . GLY A 1 197 ? -5.957 -8.962 -15.014 1.00 90.44 197 GLY A CA 1
ATOM 1455 C C . GLY A 1 197 ? -6.301 -9.475 -13.608 1.00 90.44 197 GLY A C 1
ATOM 1456 O O . GLY A 1 197 ? -6.767 -8.713 -12.760 1.00 90.44 197 GLY A O 1
ATOM 1457 N N . SER A 1 198 ? -6.110 -10.777 -13.372 1.00 94.06 198 SER A N 1
ATOM 1458 C CA . SER A 1 198 ? -6.323 -11.396 -12.058 1.00 94.06 198 SER A CA 1
ATOM 1459 C C . SER A 1 198 ? -5.034 -11.749 -11.326 1.00 94.06 198 SER A C 1
ATOM 1461 O O . SER A 1 198 ? -5.121 -12.130 -10.173 1.00 94.06 198 SER A O 1
ATOM 1463 N N . ARG A 1 199 ? -3.850 -11.652 -11.941 1.00 96.44 199 ARG A N 1
ATOM 1464 C CA . ARG A 1 199 ? -2.603 -12.207 -11.374 1.00 96.44 199 ARG A CA 1
ATOM 1465 C C . ARG A 1 199 ? -1.428 -11.242 -11.377 1.00 96.44 199 ARG A C 1
ATOM 1467 O O . ARG A 1 199 ? -0.358 -11.618 -10.917 1.00 96.44 199 ARG A O 1
ATOM 1474 N N . GLU A 1 200 ? -1.608 -10.029 -11.876 1.00 96.31 200 GLU A N 1
ATOM 1475 C CA . GLU A 1 200 ? -0.526 -9.063 -12.000 1.00 96.31 200 GLU A CA 1
ATOM 1476 C C . GLU A 1 200 ? -0.807 -7.830 -11.147 1.00 96.31 200 GLU A C 1
ATOM 1478 O O . GLU A 1 200 ? -1.923 -7.299 -11.115 1.00 96.31 200 GLU A O 1
ATOM 1483 N N . LEU A 1 201 ? 0.227 -7.382 -10.446 1.00 96.00 201 LEU A N 1
ATOM 1484 C CA . LEU A 1 201 ? 0.224 -6.155 -9.676 1.00 96.00 201 LEU A CA 1
ATOM 1485 C C . LEU A 1 201 ? 1.385 -5.286 -10.142 1.00 96.00 201 LEU A C 1
ATOM 1487 O O . LEU A 1 201 ? 2.538 -5.712 -10.126 1.00 96.00 201 LEU A O 1
ATOM 1491 N N . VAL A 1 202 ? 1.063 -4.056 -10.520 1.00 96.00 202 VAL A N 1
ATOM 1492 C CA . VAL A 1 202 ? 2.037 -3.042 -10.903 1.00 96.00 202 VAL A CA 1
ATOM 1493 C C . VAL A 1 202 ? 2.036 -1.943 -9.857 1.00 96.00 202 VAL A C 1
ATOM 1495 O O . VAL A 1 202 ? 0.991 -1.382 -9.517 1.00 96.00 202 VAL A O 1
ATOM 1498 N N . ILE A 1 203 ? 3.220 -1.646 -9.342 1.00 97.25 203 ILE A N 1
ATOM 1499 C CA . ILE A 1 203 ? 3.476 -0.604 -8.364 1.00 97.25 203 ILE A CA 1
ATOM 1500 C C . ILE A 1 203 ? 4.161 0.553 -9.079 1.00 97.25 203 ILE A C 1
ATOM 1502 O O . ILE A 1 203 ? 5.266 0.404 -9.598 1.00 97.25 203 ILE A O 1
ATOM 1506 N N . ASN A 1 204 ? 3.512 1.710 -9.049 1.00 96.12 204 ASN A N 1
ATOM 1507 C CA . ASN A 1 204 ? 4.037 2.960 -9.569 1.00 96.12 204 ASN A CA 1
ATOM 1508 C C . ASN A 1 204 ? 4.460 3.861 -8.393 1.00 96.12 204 ASN A C 1
ATOM 1510 O O . ASN A 1 204 ? 3.592 4.354 -7.662 1.00 96.12 204 ASN A O 1
ATOM 1514 N N . PRO A 1 205 ? 5.766 4.064 -8.154 1.00 96.38 205 PRO A N 1
ATOM 1515 C CA . PRO A 1 205 ? 6.242 5.053 -7.193 1.00 96.38 205 PRO A CA 1
ATOM 1516 C C . PRO A 1 205 ? 5.734 6.465 -7.517 1.00 96.38 205 PRO A C 1
ATOM 1518 O O . PRO A 1 205 ? 5.726 6.896 -8.668 1.00 96.38 205 PRO A O 1
ATOM 1521 N N . LYS A 1 206 ? 5.307 7.227 -6.503 1.00 94.31 206 LYS A N 1
ATOM 1522 C CA . LYS A 1 206 ? 4.910 8.625 -6.717 1.00 94.31 206 LYS A CA 1
AT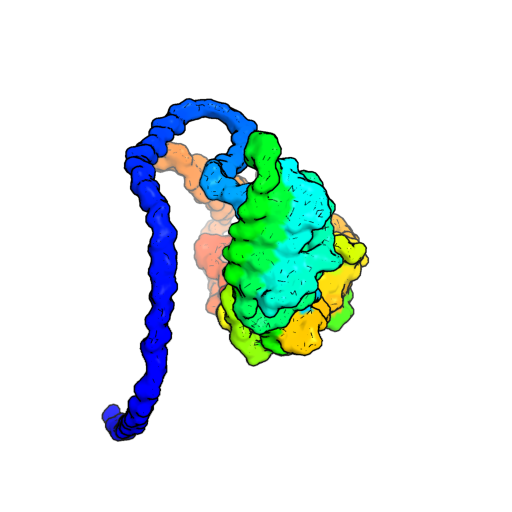OM 1523 C C . LYS A 1 206 ? 6.143 9.508 -6.836 1.00 94.31 206 LYS A C 1
ATOM 1525 O O . LYS A 1 206 ? 6.687 9.970 -5.835 1.00 94.31 206 LYS A O 1
ATOM 1530 N N . GLY A 1 207 ? 6.494 9.818 -8.079 1.00 91.75 207 GLY A N 1
ATOM 1531 C CA . GLY A 1 207 ? 7.711 10.551 -8.410 1.00 91.75 207 GLY A CA 1
ATOM 1532 C C . GLY A 1 207 ? 8.899 9.605 -8.558 1.00 91.75 207 GLY A C 1
ATOM 1533 O O . GLY A 1 207 ? 8.732 8.395 -8.664 1.00 91.75 207 GLY A O 1
ATOM 1534 N N . GLU A 1 208 ? 10.103 10.166 -8.592 1.00 92.06 208 GLU A N 1
ATOM 1535 C CA . GLU A 1 208 ? 11.326 9.373 -8.707 1.00 92.06 208 GLU A CA 1
ATOM 1536 C C . GLU A 1 208 ? 11.696 8.732 -7.364 1.00 92.06 208 GLU A C 1
ATOM 1538 O O . GLU A 1 208 ? 11.623 9.362 -6.300 1.00 92.06 208 GLU A O 1
ATOM 1543 N N . LEU A 1 209 ? 12.154 7.484 -7.419 1.00 95.62 209 LEU A N 1
ATOM 1544 C CA . LEU A 1 209 ? 12.803 6.841 -6.286 1.00 95.62 209 LEU A CA 1
ATOM 1545 C C . LEU A 1 209 ? 14.137 7.542 -5.971 1.00 95.62 209 LEU A C 1
ATOM 1547 O O . LEU A 1 209 ? 14.808 8.043 -6.875 1.00 95.62 209 LEU A O 1
ATOM 1551 N N . PRO A 1 210 ? 14.585 7.570 -4.704 1.00 96.62 210 PRO A N 1
ATOM 1552 C CA . PRO A 1 210 ? 15.876 8.164 -4.377 1.00 96.62 210 PRO A CA 1
ATOM 1553 C C . PRO A 1 210 ? 17.018 7.423 -5.088 1.00 96.62 210 PRO A C 1
ATOM 1555 O O . PRO A 1 210 ? 17.016 6.195 -5.161 1.00 96.62 210 PRO A O 1
ATOM 1558 N N . ALA A 1 211 ? 17.998 8.160 -5.612 1.00 94.88 211 ALA A N 1
ATOM 1559 C CA . ALA A 1 211 ? 19.128 7.581 -6.334 1.00 94.88 211 ALA A CA 1
ATOM 1560 C C . ALA A 1 211 ? 20.085 6.812 -5.405 1.00 94.88 211 ALA A C 1
ATOM 1562 O O . ALA A 1 211 ? 20.370 7.255 -4.293 1.00 94.88 211 ALA A O 1
ATOM 1563 N N . ALA A 1 212 ? 20.630 5.694 -5.896 1.00 96.12 212 ALA A N 1
ATOM 1564 C CA . ALA A 1 212 ? 21.525 4.786 -5.170 1.00 96.12 212 ALA A CA 1
ATOM 1565 C C . ALA A 1 212 ? 20.972 4.260 -3.827 1.00 96.12 212 ALA A C 1
ATOM 1567 O O . ALA A 1 212 ? 21.751 3.845 -2.965 1.00 96.12 212 ALA A O 1
ATOM 1568 N N . ALA A 1 213 ? 19.651 4.257 -3.658 1.00 97.94 213 ALA A N 1
ATOM 1569 C CA . ALA A 1 213 ? 18.980 3.883 -2.423 1.00 97.94 213 ALA A CA 1
ATOM 1570 C C . ALA A 1 213 ? 18.685 2.385 -2.356 1.00 97.94 213 ALA A C 1
ATOM 1572 O O . ALA A 1 213 ? 18.408 1.730 -3.365 1.00 97.94 213 ALA A O 1
ATOM 1573 N N . GLN A 1 214 ? 18.708 1.841 -1.140 1.00 98.50 214 GLN A N 1
ATOM 1574 C CA . GLN A 1 214 ? 18.278 0.477 -0.868 1.00 98.50 214 GLN A CA 1
ATOM 1575 C C . GLN A 1 214 ? 16.760 0.463 -0.686 1.00 98.50 214 GLN A C 1
ATOM 1577 O O . GLN A 1 214 ? 16.250 0.902 0.344 1.00 98.50 214 GLN A O 1
ATOM 1582 N N . CYS A 1 215 ? 16.039 -0.083 -1.659 1.00 98.62 215 CYS A N 1
ATOM 1583 C CA . CYS A 1 215 ? 14.590 -0.185 -1.612 1.00 98.62 215 CYS A CA 1
ATOM 1584 C C . CYS A 1 215 ? 14.121 -1.591 -1.215 1.00 98.62 215 CYS A C 1
ATOM 1586 O O . CYS A 1 215 ? 14.784 -2.607 -1.452 1.00 98.62 215 CYS A O 1
ATOM 1588 N N . ARG A 1 216 ? 12.960 -1.632 -0.568 1.00 98.44 216 ARG A N 1
ATOM 1589 C CA . ARG A 1 216 ? 12.251 -2.828 -0.132 1.00 98.44 216 ARG A CA 1
ATOM 1590 C C . ARG A 1 216 ? 10.765 -2.632 -0.381 1.00 98.44 216 ARG A C 1
ATOM 1592 O O . ARG A 1 216 ? 10.141 -1.772 0.239 1.00 98.44 216 ARG A O 1
ATOM 1599 N N . LEU A 1 217 ? 10.215 -3.444 -1.270 1.00 98.12 217 LEU A N 1
ATOM 1600 C CA . LEU A 1 217 ? 8.778 -3.606 -1.416 1.00 98.12 217 LEU A CA 1
ATOM 1601 C C . LEU A 1 217 ? 8.334 -4.754 -0.508 1.00 98.12 217 LEU A C 1
ATOM 1603 O O . LEU A 1 217 ? 8.897 -5.840 -0.595 1.00 98.12 217 LEU A O 1
ATOM 1607 N N . SER A 1 218 ? 7.337 -4.523 0.336 1.00 96.94 218 SER A N 1
ATOM 1608 C CA . SER A 1 218 ? 6.812 -5.511 1.280 1.00 96.94 218 SER A CA 1
ATOM 1609 C C . SER A 1 218 ? 5.319 -5.714 1.065 1.00 96.94 218 SER A C 1
ATOM 1611 O O . SER A 1 218 ? 4.579 -4.746 0.877 1.00 96.94 218 SER A O 1
ATOM 1613 N N . TRP A 1 219 ? 4.871 -6.964 1.124 1.00 94.94 219 TRP A N 1
ATOM 1614 C CA . TRP A 1 219 ? 3.458 -7.334 1.037 1.00 94.94 219 TRP A CA 1
ATOM 1615 C C . TRP A 1 219 ? 3.147 -8.525 1.943 1.00 94.94 219 TRP A C 1
ATOM 1617 O O . TRP A 1 219 ? 4.034 -9.270 2.372 1.00 94.94 219 TRP A O 1
ATOM 1627 N N . ARG A 1 220 ? 1.863 -8.715 2.251 1.00 91.31 220 ARG A N 1
ATOM 1628 C CA . ARG A 1 220 ? 1.399 -9.842 3.066 1.00 91.31 220 ARG A CA 1
ATOM 1629 C C . ARG A 1 220 ? 1.211 -11.085 2.202 1.00 91.31 220 ARG A C 1
ATOM 1631 O O . ARG A 1 220 ? 0.323 -11.095 1.361 1.00 91.31 220 ARG A O 1
ATOM 1638 N N . ALA A 1 221 ? 1.969 -12.149 2.432 1.00 92.31 221 ALA A N 1
ATOM 1639 C CA . ALA A 1 221 ? 1.813 -13.419 1.724 1.00 92.31 221 ALA A CA 1
ATOM 1640 C C . ALA A 1 221 ? 1.375 -14.550 2.663 1.00 92.31 221 ALA A C 1
ATOM 1642 O O . ALA A 1 221 ? 1.242 -14.380 3.880 1.00 92.31 221 ALA A O 1
ATOM 1643 N N . GLU A 1 222 ? 1.134 -15.730 2.092 1.00 88.69 222 GLU A N 1
ATOM 1644 C CA . GLU A 1 222 ? 0.883 -16.929 2.884 1.00 88.69 222 GLU A CA 1
ATOM 1645 C C . GLU A 1 222 ? 2.107 -17.238 3.770 1.00 88.69 222 GLU A C 1
ATOM 1647 O O . GLU A 1 222 ? 3.245 -17.336 3.302 1.00 88.69 222 GLU A O 1
ATOM 1652 N N . GLY A 1 223 ? 1.882 -17.341 5.082 1.00 87.38 223 GLY A N 1
ATOM 1653 C CA . GLY A 1 223 ? 2.948 -17.555 6.064 1.00 87.38 223 GLY A CA 1
ATOM 1654 C C . GLY A 1 223 ? 3.697 -16.294 6.515 1.00 87.38 223 GLY A C 1
ATOM 1655 O O . GLY A 1 223 ? 4.717 -16.430 7.189 1.00 87.38 223 GLY A O 1
ATOM 1656 N N . GLY A 1 224 ? 3.213 -15.091 6.180 1.00 90.00 224 GLY A N 1
ATOM 1657 C CA . GLY A 1 224 ? 3.690 -13.821 6.743 1.00 90.00 224 GLY A CA 1
ATOM 1658 C C . GLY A 1 224 ? 4.123 -12.795 5.697 1.00 90.00 224 GLY A C 1
ATOM 1659 O O . GLY A 1 224 ? 3.777 -12.886 4.521 1.00 90.00 224 GLY A O 1
ATOM 1660 N N . THR A 1 225 ? 4.892 -11.799 6.128 1.00 92.94 225 THR A N 1
ATOM 1661 C CA . THR A 1 225 ? 5.419 -10.760 5.235 1.00 92.94 225 THR A CA 1
ATOM 1662 C C . THR A 1 225 ? 6.444 -11.333 4.258 1.00 92.94 225 THR A C 1
ATOM 1664 O O . THR A 1 225 ? 7.292 -12.160 4.617 1.00 92.94 225 THR A O 1
ATOM 1667 N N . ARG A 1 226 ? 6.368 -10.887 3.005 1.00 96.12 226 ARG A N 1
ATOM 1668 C CA . ARG A 1 226 ? 7.377 -11.118 1.970 1.00 96.12 226 ARG A CA 1
ATOM 1669 C C . ARG A 1 226 ? 7.932 -9.786 1.507 1.00 96.12 226 ARG A C 1
ATOM 1671 O O . ARG A 1 226 ? 7.204 -8.799 1.450 1.00 96.12 226 ARG A O 1
ATOM 1678 N N . ASP A 1 227 ? 9.213 -9.819 1.163 1.00 97.31 227 ASP A N 1
ATOM 1679 C CA . ASP A 1 227 ? 9.981 -8.656 0.752 1.00 97.31 227 ASP A CA 1
ATOM 1680 C C . ASP A 1 227 ? 10.618 -8.904 -0.620 1.00 97.31 227 ASP A C 1
ATOM 1682 O O . ASP A 1 227 ? 11.175 -9.974 -0.876 1.00 97.31 227 ASP A O 1
ATOM 1686 N N . LEU A 1 228 ? 10.599 -7.878 -1.466 1.00 98.19 228 LEU A N 1
ATOM 1687 C CA . LEU A 1 228 ? 11.423 -7.737 -2.659 1.00 98.19 228 LEU A CA 1
ATOM 1688 C C . LEU A 1 228 ? 12.421 -6.610 -2.393 1.00 98.19 228 LEU A C 1
ATOM 1690 O O . LEU A 1 228 ? 12.049 -5.436 -2.335 1.00 98.19 228 LEU A O 1
ATOM 1694 N N . ALA A 1 229 ? 13.689 -6.966 -2.205 1.00 98.44 229 ALA A N 1
ATOM 1695 C CA . ALA A 1 229 ? 14.757 -5.995 -1.998 1.00 98.44 229 ALA A CA 1
ATOM 1696 C C . ALA A 1 229 ? 15.456 -5.687 -3.324 1.00 98.44 229 ALA A C 1
ATOM 1698 O O . ALA A 1 229 ? 15.780 -6.605 -4.069 1.00 98.44 229 ALA A O 1
ATOM 1699 N N . PHE A 1 230 ? 15.742 -4.421 -3.598 1.00 98.44 230 PHE A N 1
ATOM 1700 C CA . PHE A 1 230 ? 16.516 -3.991 -4.764 1.00 98.44 230 PHE A CA 1
ATOM 1701 C C . PHE A 1 230 ? 17.247 -2.683 -4.451 1.00 98.44 230 PHE A C 1
ATOM 1703 O O . PHE A 1 230 ? 17.023 -2.067 -3.407 1.00 98.44 230 PHE A O 1
ATOM 1710 N N . ARG A 1 231 ? 18.153 -2.266 -5.331 1.00 98.38 231 ARG A N 1
ATOM 1711 C CA . ARG A 1 231 ? 18.859 -0.992 -5.209 1.00 98.38 231 ARG A CA 1
ATOM 1712 C C . ARG A 1 231 ? 18.687 -0.173 -6.479 1.00 98.38 231 ARG A C 1
ATOM 1714 O O . ARG A 1 231 ? 18.899 -0.690 -7.575 1.00 98.38 231 ARG A O 1
ATOM 1721 N N . THR A 1 232 ? 18.331 1.095 -6.315 1.00 97.31 232 THR A N 1
ATOM 1722 C CA . THR A 1 232 ? 18.167 2.012 -7.443 1.00 97.31 232 THR A CA 1
ATOM 1723 C C . THR A 1 232 ? 19.515 2.431 -8.027 1.00 97.31 232 THR A C 1
ATOM 1725 O O . THR A 1 232 ? 20.550 2.413 -7.349 1.00 97.31 232 THR A O 1
ATOM 1728 N N . ALA A 1 233 ? 19.506 2.814 -9.299 1.00 92.94 233 ALA A N 1
ATOM 1729 C CA . ALA A 1 233 ? 20.638 3.408 -9.985 1.00 92.94 233 ALA A CA 1
ATOM 1730 C C . ALA A 1 233 ? 21.067 4.706 -9.293 1.00 92.94 233 ALA A C 1
ATOM 1732 O O . ALA A 1 233 ? 20.259 5.437 -8.712 1.00 92.94 233 ALA A O 1
ATOM 1733 N N . GLY A 1 234 ? 22.368 4.992 -9.339 1.00 91.88 234 GLY A N 1
ATOM 1734 C CA . GLY A 1 234 ? 22.882 6.297 -8.933 1.00 91.88 234 GLY A CA 1
ATOM 1735 C C . GLY A 1 234 ? 22.375 7.410 -9.847 1.00 91.88 234 GLY A C 1
ATOM 1736 O O . GLY A 1 234 ? 21.839 7.158 -10.924 1.00 91.88 234 GLY A O 1
ATOM 1737 N N . THR A 1 235 ? 22.572 8.662 -9.433 1.00 83.44 235 THR A N 1
ATOM 1738 C CA . THR A 1 235 ? 22.269 9.802 -10.299 1.00 83.44 235 THR A CA 1
ATOM 1739 C C . THR A 1 235 ? 23.159 9.705 -11.535 1.00 83.44 235 THR A C 1
ATOM 1741 O O . THR A 1 235 ? 24.385 9.796 -11.427 1.00 83.44 235 THR A O 1
ATOM 1744 N N . GLY A 1 236 ? 22.547 9.469 -12.695 1.00 71.19 236 GLY A N 1
ATOM 1745 C CA . GLY A 1 236 ? 23.247 9.499 -13.971 1.00 71.19 236 GLY A CA 1
ATOM 1746 C C . GLY A 1 236 ? 23.812 10.890 -14.256 1.00 71.19 236 GLY A C 1
ATOM 1747 O O . GLY A 1 236 ? 23.481 11.875 -13.586 1.00 71.19 236 GLY A O 1
ATOM 1748 N N . LEU A 1 237 ? 24.665 10.987 -15.278 1.00 62.44 237 LEU A N 1
ATOM 1749 C CA . LEU A 1 237 ? 24.965 12.300 -15.838 1.00 62.44 237 LEU A CA 1
ATOM 1750 C C . LEU A 1 237 ? 23.642 12.918 -16.316 1.00 62.44 237 LEU A C 1
ATOM 1752 O O . LEU A 1 237 ? 22.834 12.209 -16.915 1.00 62.44 237 LEU A O 1
ATOM 1756 N N . PRO A 1 238 ? 23.384 14.205 -16.038 1.00 61.19 238 PRO A N 1
ATOM 1757 C CA . PRO A 1 238 ? 22.176 14.844 -16.528 1.00 61.19 238 PRO A CA 1
ATOM 1758 C C . PRO A 1 238 ? 22.136 14.742 -18.055 1.00 61.19 238 PRO A C 1
ATOM 1760 O O . PRO A 1 238 ? 23.053 15.209 -18.733 1.00 61.19 238 PRO A O 1
ATOM 1763 N N . ALA A 1 239 ? 21.071 14.143 -18.585 1.00 56.91 239 ALA A N 1
ATOM 1764 C CA . ALA A 1 239 ? 20.793 14.181 -20.009 1.00 56.91 239 ALA A CA 1
ATOM 1765 C C . ALA A 1 239 ? 20.391 15.614 -20.382 1.00 56.91 239 ALA A C 1
ATOM 1767 O O . ALA A 1 239 ? 19.466 16.194 -19.807 1.00 56.91 239 ALA A O 1
ATOM 1768 N N . PHE A 1 240 ? 21.108 16.214 -21.331 1.00 56.34 240 PHE A N 1
ATOM 1769 C CA . PHE A 1 240 ? 20.790 17.553 -21.815 1.00 56.34 240 PHE A CA 1
ATOM 1770 C C . PHE A 1 240 ? 19.914 17.460 -23.056 1.00 56.34 240 PHE A C 1
ATOM 1772 O O . PHE A 1 240 ? 20.384 17.166 -24.155 1.00 56.34 240 PHE A O 1
ATOM 1779 N N . VAL A 1 241 ? 18.640 17.799 -22.889 1.00 57.50 241 VAL A N 1
ATOM 1780 C CA . VAL A 1 241 ? 17.739 18.003 -24.019 1.00 57.50 241 VAL A CA 1
ATOM 1781 C C . VAL A 1 241 ? 17.974 19.403 -24.590 1.00 57.50 241 VAL A C 1
ATOM 1783 O O . VAL A 1 241 ? 17.567 20.413 -24.013 1.00 57.50 241 VAL A O 1
ATOM 1786 N N . ASN A 1 242 ? 18.660 19.476 -25.733 1.00 59.09 242 ASN A N 1
ATOM 1787 C CA . ASN A 1 242 ? 18.953 20.743 -26.404 1.00 59.09 242 ASN A CA 1
ATOM 1788 C C . ASN A 1 242 ? 17.715 21.300 -27.109 1.00 59.09 242 ASN A C 1
ATOM 1790 O O . ASN A 1 242 ? 17.452 21.043 -28.282 1.00 59.09 242 ASN A O 1
ATOM 1794 N N . TYR A 1 243 ? 16.972 22.119 -26.379 1.00 63.72 243 TYR A N 1
ATOM 1795 C CA . TYR A 1 243 ? 15.770 22.761 -26.872 1.00 63.72 243 TYR A CA 1
ATOM 1796 C C . TYR A 1 243 ? 16.071 23.958 -27.785 1.00 63.72 243 TYR A C 1
ATOM 1798 O O . TYR A 1 243 ? 16.612 24.973 -27.340 1.00 63.72 243 TYR A O 1
ATOM 1806 N N . ASN A 1 244 ? 15.675 23.887 -29.059 1.00 65.75 244 ASN A N 1
ATOM 1807 C CA . ASN A 1 244 ? 15.854 24.993 -29.999 1.00 65.75 244 ASN A CA 1
ATOM 1808 C C . ASN A 1 244 ? 14.603 25.257 -30.857 1.00 65.75 244 ASN A C 1
ATOM 1810 O O . ASN A 1 244 ? 14.487 24.754 -31.973 1.00 65.75 244 ASN A O 1
ATOM 1814 N N . ARG A 1 245 ? 13.719 26.155 -30.386 1.00 67.00 245 ARG A N 1
ATOM 1815 C CA . ARG A 1 245 ? 12.504 26.598 -31.115 1.00 67.00 245 ARG A CA 1
ATOM 1816 C C . ARG A 1 245 ? 12.775 27.237 -32.479 1.00 67.00 245 ARG A C 1
ATOM 1818 O O . ARG A 1 245 ? 11.844 27.441 -33.246 1.00 67.00 245 ARG A O 1
ATOM 1825 N N . THR A 1 246 ? 14.012 27.623 -32.772 1.00 70.44 246 THR A N 1
ATOM 1826 C CA . THR A 1 246 ? 14.357 28.245 -34.060 1.00 70.44 246 THR A CA 1
ATOM 1827 C C . THR A 1 246 ? 14.769 27.226 -35.115 1.00 70.44 246 THR A C 1
ATOM 1829 O O . THR A 1 246 ? 14.874 27.571 -36.289 1.00 70.44 246 THR A O 1
ATOM 1832 N N . SER A 1 247 ? 14.977 25.968 -34.717 1.00 66.38 247 SER A N 1
ATOM 1833 C CA . SER A 1 247 ? 15.394 24.894 -35.606 1.00 66.38 247 SER A CA 1
ATOM 1834 C C . SER A 1 247 ? 14.284 23.857 -35.729 1.00 66.38 247 SER A C 1
ATOM 1836 O O . SER A 1 247 ? 14.170 22.961 -34.901 1.00 66.38 247 SER A O 1
ATOM 1838 N N . SER A 1 248 ? 13.512 23.920 -36.816 1.00 59.72 248 SER A N 1
ATOM 1839 C CA . SER A 1 248 ? 12.546 22.870 -37.189 1.00 59.72 248 SER A CA 1
ATOM 1840 C C . SER A 1 248 ? 13.198 21.530 -37.558 1.00 59.72 248 SER A C 1
ATOM 1842 O O . SER A 1 248 ? 12.499 20.555 -37.807 1.00 59.72 248 SER A O 1
ATOM 1844 N N . ARG A 1 249 ? 14.535 21.495 -37.615 1.00 58.25 249 ARG A N 1
ATOM 1845 C CA . ARG A 1 249 ? 15.361 20.308 -37.863 1.00 58.25 249 ARG A CA 1
ATOM 1846 C C . ARG A 1 249 ? 16.120 19.844 -36.625 1.00 58.25 249 ARG A C 1
ATOM 1848 O O . ARG A 1 249 ? 16.915 18.923 -36.736 1.00 58.25 249 ARG A O 1
ATOM 1855 N N . ALA A 1 250 ? 15.981 20.542 -35.493 1.00 56.00 250 ALA A N 1
ATOM 1856 C CA . ALA A 1 250 ? 16.515 20.030 -34.239 1.00 56.00 250 ALA A CA 1
ATOM 1857 C C . ALA A 1 250 ? 15.602 18.900 -33.788 1.00 56.00 250 ALA A C 1
ATOM 1859 O O . ALA A 1 250 ? 14.392 18.970 -33.962 1.00 56.00 250 ALA A O 1
ATOM 1860 N N . THR A 1 251 ? 16.205 17.856 -33.261 1.00 50.94 251 THR A N 1
ATOM 1861 C CA . THR A 1 251 ? 15.544 16.567 -33.101 1.00 50.94 251 THR A CA 1
ATOM 1862 C C . THR A 1 251 ? 15.279 16.212 -31.644 1.00 50.94 251 THR A C 1
ATOM 1864 O O . THR A 1 251 ? 14.597 15.235 -31.350 1.00 50.94 251 THR A O 1
ATOM 1867 N N . ALA A 1 252 ? 15.738 17.082 -30.739 1.00 55.56 252 ALA A N 1
ATOM 1868 C CA . ALA A 1 252 ? 15.253 17.153 -29.374 1.00 55.56 252 ALA A CA 1
ATOM 1869 C C . ALA A 1 252 ? 13.719 17.307 -29.364 1.00 55.56 252 ALA A C 1
ATOM 1871 O O . ALA A 1 252 ? 13.184 17.991 -30.244 1.00 55.56 252 ALA A O 1
ATOM 1872 N N . PRO A 1 253 ? 13.013 16.730 -28.373 1.00 54.31 253 PRO A N 1
ATOM 1873 C CA . PRO A 1 253 ? 11.563 16.805 -28.280 1.00 54.31 253 PRO A CA 1
ATOM 1874 C C . PRO A 1 253 ? 11.080 18.248 -28.436 1.00 54.31 253 PRO A C 1
ATOM 1876 O O . PRO A 1 253 ? 11.489 19.170 -27.721 1.00 54.31 253 PRO A O 1
ATOM 1879 N N . PHE A 1 254 ? 10.218 18.439 -29.430 1.00 54.47 254 PHE A N 1
ATOM 1880 C CA . PHE A 1 254 ? 9.535 19.699 -29.655 1.00 54.47 254 PHE A CA 1
ATOM 1881 C C . PHE A 1 254 ? 8.566 19.945 -28.490 1.00 54.47 254 PHE A C 1
ATOM 1883 O O . PHE A 1 254 ? 8.005 18.988 -27.954 1.00 54.47 254 PHE A O 1
ATOM 1890 N N . PRO A 1 255 ? 8.344 21.205 -28.073 1.00 52.28 255 PRO A N 1
ATOM 1891 C CA . PRO A 1 255 ? 7.256 21.474 -27.141 1.00 52.28 255 PRO A CA 1
ATOM 1892 C C . PRO A 1 255 ? 5.929 21.027 -27.773 1.00 52.28 255 PRO A C 1
ATOM 1894 O O . PRO A 1 255 ? 5.777 21.052 -29.000 1.00 52.28 255 PRO A O 1
ATOM 1897 N N . ASP A 1 256 ? 4.973 20.687 -26.917 1.00 59.19 256 ASP A N 1
ATOM 1898 C CA . ASP A 1 256 ? 3.586 20.342 -27.249 1.00 59.19 256 ASP A CA 1
ATOM 1899 C C . ASP A 1 256 ? 2.903 21.315 -28.237 1.00 59.19 256 ASP A C 1
ATOM 1901 O O . ASP A 1 256 ? 1.985 20.921 -28.958 1.00 59.19 256 ASP A O 1
ATOM 1905 N N . ASP A 1 257 ? 3.374 22.564 -28.330 1.00 64.62 257 ASP A N 1
ATOM 1906 C CA . ASP A 1 257 ? 2.780 23.632 -29.131 1.00 64.62 257 ASP A CA 1
ATOM 1907 C C . ASP A 1 257 ? 3.535 24.048 -30.410 1.00 64.62 257 ASP A C 1
ATOM 1909 O O . ASP A 1 257 ? 3.012 24.863 -31.176 1.00 64.62 257 ASP A O 1
ATOM 1913 N N . PHE A 1 258 ? 4.726 23.510 -30.713 1.00 70.75 258 PHE A N 1
ATOM 1914 C CA . PHE A 1 258 ? 5.562 24.062 -31.799 1.00 70.75 258 PHE A CA 1
ATOM 1915 C C . PHE A 1 258 ? 4.887 24.016 -33.173 1.00 70.75 258 PHE A C 1
ATOM 1917 O O . PHE A 1 258 ? 4.978 24.977 -33.948 1.00 70.75 258 PHE A O 1
ATOM 1924 N N . TRP A 1 259 ? 4.185 22.922 -33.464 1.00 70.06 259 TRP A N 1
ATOM 1925 C CA . TRP A 1 259 ? 3.413 22.758 -34.695 1.00 70.06 259 TRP A CA 1
ATOM 1926 C C . TRP A 1 259 ? 1.968 23.231 -34.557 1.00 70.06 259 TRP A C 1
ATOM 1928 O O . TRP A 1 259 ? 1.246 23.245 -35.549 1.00 70.06 259 TRP A O 1
ATOM 1938 N N . LEU A 1 260 ? 1.515 23.641 -33.372 1.00 79.44 260 LEU A N 1
ATOM 1939 C CA . LEU A 1 260 ? 0.164 24.161 -33.210 1.00 79.44 260 LEU A CA 1
ATOM 1940 C C . LEU A 1 260 ? 0.088 25.590 -33.758 1.00 79.44 260 LEU A C 1
ATOM 1942 O O . LEU A 1 260 ? 0.917 26.463 -33.485 1.00 79.44 260 LEU A O 1
ATOM 1946 N N . ARG A 1 261 ? -0.918 25.836 -34.590 1.00 86.00 261 ARG A N 1
ATOM 1947 C CA . ARG A 1 261 ? -1.231 27.149 -35.161 1.00 86.00 261 ARG A CA 1
ATOM 1948 C C . ARG A 1 261 ? -2.732 27.381 -35.047 1.00 86.00 261 ARG A C 1
ATOM 1950 O O . ARG A 1 261 ? -3.476 26.412 -35.160 1.00 86.00 261 ARG A O 1
ATOM 1957 N N . PRO A 1 262 ? -3.206 28.623 -34.860 1.00 91.25 262 PRO A N 1
ATOM 1958 C CA . PRO A 1 262 ? -4.638 28.904 -34.910 1.00 91.25 262 PRO A CA 1
ATOM 1959 C C . PRO A 1 262 ? -5.261 28.349 -36.198 1.00 91.25 262 PRO A C 1
ATOM 1961 O O . PRO A 1 262 ? -4.689 28.524 -37.279 1.00 91.25 262 PRO A O 1
ATOM 1964 N N . ASP A 1 263 ? -6.403 27.668 -36.094 1.00 86.69 263 ASP A N 1
ATOM 1965 C CA . ASP A 1 263 ? -7.135 27.189 -37.267 1.00 86.69 263 ASP A CA 1
ATOM 1966 C C . ASP A 1 263 ? -7.839 28.389 -37.931 1.00 86.69 263 ASP A C 1
ATOM 1968 O O . ASP A 1 263 ? -8.776 28.952 -37.357 1.00 86.69 263 ASP A O 1
ATOM 1972 N N . PRO A 1 264 ? -7.429 28.811 -39.145 1.00 86.19 264 PRO A N 1
ATOM 1973 C CA . PRO A 1 264 ? -8.050 29.950 -39.814 1.00 86.19 264 PRO A CA 1
ATOM 1974 C C . PRO A 1 264 ? -9.513 29.690 -40.199 1.00 86.19 264 PRO A C 1
ATOM 1976 O O . PRO A 1 264 ? -10.232 30.641 -40.496 1.00 86.19 264 PRO A O 1
ATOM 1979 N N . GLN A 1 265 ? -9.963 28.428 -40.216 1.00 89.88 265 GLN A N 1
ATOM 1980 C CA . GLN A 1 265 ? -11.348 28.064 -40.514 1.00 89.88 265 GLN A CA 1
ATOM 1981 C C . GLN A 1 265 ? -12.227 27.953 -39.264 1.00 89.88 265 GLN A C 1
ATOM 1983 O O . GLN A 1 265 ? -13.452 27.968 -39.389 1.00 89.88 265 GLN A O 1
ATOM 1988 N N . ARG A 1 266 ? -11.633 27.856 -38.066 1.00 87.94 266 ARG A N 1
ATOM 1989 C CA . ARG A 1 266 ? -12.349 27.643 -36.800 1.00 87.94 266 ARG A CA 1
ATOM 1990 C C . ARG A 1 266 ? -11.788 28.557 -35.702 1.00 87.94 266 ARG A C 1
ATOM 1992 O O . ARG A 1 266 ? -10.826 28.194 -35.027 1.00 87.94 266 ARG A O 1
ATOM 1999 N N . PRO A 1 267 ? -12.367 29.762 -35.518 1.00 91.12 267 PRO A N 1
ATOM 2000 C CA . PRO A 1 267 ? -11.897 30.721 -34.521 1.00 91.12 267 PRO A CA 1
ATOM 2001 C C . PRO A 1 267 ? -11.859 30.119 -33.110 1.00 91.12 267 PRO A C 1
ATOM 2003 O O . PRO A 1 267 ? -12.874 29.644 -32.612 1.00 91.12 267 PRO A O 1
ATOM 2006 N N . GLY A 1 268 ? -10.692 30.178 -32.462 1.00 84.56 268 GLY A N 1
ATOM 2007 C CA . GLY A 1 268 ? -10.466 29.631 -31.118 1.00 84.56 268 GLY A CA 1
ATOM 2008 C C . GLY A 1 268 ? -9.934 28.196 -31.094 1.00 84.56 268 GLY A C 1
ATOM 2009 O O . GLY A 1 268 ? -9.498 27.742 -30.041 1.00 84.56 268 GLY A O 1
ATOM 2010 N N . GLU A 1 269 ? -9.909 27.506 -32.235 1.00 87.75 269 GLU A N 1
ATOM 2011 C CA . GLU A 1 269 ? -9.283 26.191 -32.359 1.00 87.75 269 GLU A CA 1
ATOM 2012 C C . GLU A 1 269 ? -7.827 26.306 -32.833 1.00 87.75 269 GLU A C 1
ATOM 2014 O O . GLU A 1 269 ? -7.407 27.300 -33.435 1.00 87.75 269 GLU A O 1
ATOM 2019 N N . VAL A 1 270 ? -7.047 25.261 -32.559 1.00 84.88 270 VAL A N 1
ATOM 2020 C CA . VAL A 1 270 ? -5.692 25.075 -33.084 1.00 84.88 270 VAL A CA 1
ATOM 2021 C C . VAL A 1 270 ? -5.684 23.911 -34.069 1.00 84.88 270 VAL A C 1
ATOM 2023 O O . VAL A 1 270 ? -6.401 22.928 -33.900 1.00 84.88 270 VAL A O 1
ATOM 2026 N N . ARG A 1 271 ? -4.851 24.013 -35.100 1.00 81.19 271 ARG A N 1
ATOM 2027 C CA . ARG A 1 271 ? -4.530 22.933 -36.031 1.00 81.19 271 ARG A CA 1
ATOM 2028 C C . ARG A 1 271 ? -3.036 22.649 -35.999 1.00 81.19 271 ARG A C 1
ATOM 2030 O O . ARG A 1 271 ? -2.233 23.538 -35.718 1.00 81.19 271 ARG A O 1
ATOM 2037 N N . LEU A 1 272 ? -2.672 21.429 -36.363 1.00 74.56 272 LEU A N 1
ATOM 2038 C CA . LEU A 1 272 ? -1.284 21.055 -36.581 1.00 74.56 272 LEU A CA 1
ATOM 2039 C C . LEU A 1 272 ? -0.817 21.601 -37.942 1.00 74.56 272 LEU A C 1
ATOM 2041 O O . LEU A 1 272 ? -1.427 21.324 -38.974 1.00 74.56 272 LEU A O 1
ATOM 2045 N N . GLN A 1 273 ? 0.249 22.392 -37.949 1.00 76.50 273 GLN A N 1
ATOM 2046 C CA . GLN A 1 273 ? 0.950 22.858 -39.139 1.00 76.50 273 GLN A CA 1
ATOM 2047 C C . GLN A 1 273 ? 2.333 22.209 -39.165 1.00 76.50 273 GLN A C 1
ATOM 2049 O O . GLN A 1 273 ? 3.299 22.735 -38.613 1.00 76.50 273 GLN A O 1
ATOM 2054 N N . ILE A 1 274 ? 2.410 21.058 -39.827 1.00 65.12 274 ILE A N 1
ATOM 2055 C CA . ILE A 1 274 ? 3.676 20.422 -40.184 1.00 65.12 274 ILE A CA 1
ATOM 2056 C C . ILE A 1 274 ? 4.058 20.957 -41.561 1.00 65.12 274 ILE A C 1
ATOM 2058 O O . ILE A 1 274 ? 3.355 20.723 -42.544 1.00 65.12 274 ILE A O 1
ATOM 2062 N N . GLU A 1 275 ? 5.151 21.714 -41.634 1.00 62.25 275 GLU A N 1
ATOM 2063 C CA . GLU A 1 275 ? 5.754 22.050 -42.920 1.00 62.25 275 GLU A CA 1
ATOM 2064 C C . GLU A 1 275 ? 6.391 20.777 -43.476 1.00 62.25 275 GLU A C 1
ATOM 2066 O O . GLU A 1 275 ? 7.478 20.381 -43.060 1.00 62.25 275 GLU A O 1
ATOM 2071 N N . LEU A 1 276 ? 5.693 20.113 -44.398 1.00 56.97 276 LEU A N 1
ATOM 2072 C CA . LEU A 1 276 ? 6.292 19.072 -45.223 1.00 56.97 276 LEU A CA 1
ATOM 2073 C C . LEU A 1 276 ? 7.371 19.766 -46.056 1.00 56.97 276 LEU A C 1
ATOM 2075 O O . LEU A 1 276 ? 7.062 20.530 -46.972 1.00 56.97 276 LEU A O 1
ATOM 2079 N N . SER A 1 277 ? 8.635 19.610 -45.659 1.00 49.06 277 SER A N 1
ATOM 2080 C CA . SER A 1 277 ? 9.752 20.257 -46.341 1.00 49.06 277 SER A CA 1
ATOM 2081 C C . SER A 1 277 ? 9.696 19.913 -47.822 1.00 49.06 277 SER A C 1
ATOM 2083 O O . SER A 1 277 ? 9.603 18.737 -48.165 1.00 49.06 277 SER A O 1
ATOM 2085 N N . GLY A 1 278 ? 9.730 20.957 -48.658 1.00 44.81 278 GLY A N 1
ATOM 2086 C CA . GLY A 1 278 ? 9.560 20.928 -50.108 1.00 44.81 278 GLY A CA 1
ATOM 2087 C C . GLY A 1 278 ? 10.627 20.123 -50.828 1.00 44.81 278 GLY A C 1
ATOM 2088 O O . GLY A 1 278 ? 11.478 20.663 -51.530 1.00 44.81 278 GLY A O 1
ATOM 2089 N N . PHE A 1 279 ? 10.570 18.818 -50.669 1.00 45.00 279 PHE A N 1
ATOM 2090 C CA . PHE A 1 279 ? 11.181 17.944 -51.614 1.00 45.00 279 PHE A CA 1
ATOM 2091 C C . PHE A 1 279 ? 10.196 17.712 -52.758 1.00 45.00 279 PHE A C 1
ATOM 2093 O O . PHE A 1 279 ? 9.101 17.194 -52.563 1.00 45.00 279 PHE A O 1
ATOM 2100 N N . GLU A 1 280 ? 10.592 18.069 -53.972 1.00 51.03 280 GLU A N 1
ATOM 2101 C CA . GLU A 1 280 ? 9.727 17.911 -55.141 1.00 51.03 280 GLU A CA 1
ATOM 2102 C C . GLU A 1 280 ? 9.501 16.443 -55.560 1.00 51.03 280 GLU A C 1
ATOM 2104 O O . GLU A 1 280 ? 8.737 16.239 -56.497 1.00 51.03 280 GLU A O 1
ATOM 2109 N N . GLN A 1 281 ? 10.117 15.450 -54.885 1.00 53.16 281 GLN A N 1
ATOM 2110 C CA . GLN A 1 281 ? 9.858 13.989 -54.961 1.00 53.16 281 GLN A CA 1
ATOM 2111 C C . GLN A 1 281 ? 10.933 13.152 -54.190 1.00 53.16 281 GLN A C 1
ATOM 2113 O O . GLN A 1 281 ? 11.901 12.710 -54.807 1.00 53.16 281 GLN A O 1
ATOM 2118 N N . PRO A 1 282 ? 10.825 12.865 -52.876 1.00 47.12 282 PRO A N 1
ATOM 2119 C CA . PRO A 1 282 ? 11.617 11.803 -52.210 1.00 47.12 282 PRO A CA 1
ATOM 2120 C C . PRO A 1 282 ? 10.783 10.609 -51.759 1.00 47.12 282 PRO A C 1
ATOM 2122 O O . PRO A 1 282 ? 11.330 9.542 -51.480 1.00 47.12 282 PRO A O 1
ATOM 2125 N N . ASP A 1 283 ? 9.469 10.782 -51.673 1.00 50.06 283 ASP A N 1
ATOM 2126 C CA . ASP A 1 283 ? 8.634 10.032 -50.733 1.00 50.06 283 ASP A CA 1
ATOM 2127 C C . ASP A 1 283 ? 8.002 8.787 -51.349 1.00 50.06 283 ASP A C 1
ATOM 2129 O O . ASP A 1 283 ? 6.949 8.334 -50.919 1.00 50.06 283 ASP A O 1
ATOM 2133 N N . GLN A 1 284 ? 8.644 8.209 -52.359 1.00 52.16 284 GLN A N 1
ATOM 2134 C CA . GLN A 1 284 ? 8.228 6.905 -52.867 1.00 52.16 284 GLN A CA 1
ATOM 2135 C C . GLN A 1 284 ? 9.342 5.886 -52.748 1.00 52.16 284 GLN A C 1
ATOM 2137 O O . GLN A 1 284 ? 9.094 4.813 -52.246 1.00 52.16 284 GLN A O 1
ATOM 2142 N N . ILE A 1 285 ? 10.594 6.215 -53.068 1.00 46.88 285 ILE A N 1
ATOM 2143 C CA . ILE A 1 285 ? 11.679 5.229 -52.937 1.00 46.88 285 ILE A CA 1
ATOM 2144 C C . ILE A 1 285 ? 12.064 5.014 -51.471 1.00 46.88 285 ILE A C 1
ATOM 2146 O O . ILE A 1 285 ? 12.182 3.868 -51.054 1.00 46.88 285 ILE A O 1
ATOM 2150 N N . PHE A 1 286 ? 12.210 6.085 -50.680 1.00 50.75 286 PHE A N 1
ATOM 2151 C CA . PHE A 1 286 ? 12.456 5.946 -49.240 1.00 50.75 286 PHE A CA 1
ATOM 2152 C C . PHE A 1 286 ? 11.221 5.407 -48.520 1.00 50.75 286 PHE A C 1
ATOM 2154 O O . PHE A 1 286 ? 11.333 4.539 -47.662 1.00 50.75 286 PHE A O 1
ATOM 2161 N N . PHE A 1 287 ? 10.033 5.880 -48.898 1.00 53.19 287 PHE A N 1
ATOM 2162 C CA . PHE A 1 287 ? 8.790 5.410 -48.298 1.00 53.19 287 PHE A CA 1
ATOM 2163 C C . PHE A 1 287 ? 8.523 3.943 -48.653 1.00 53.19 287 PHE A C 1
ATOM 2165 O O . PHE A 1 287 ? 8.231 3.179 -47.754 1.00 53.19 287 PHE A O 1
ATOM 2172 N N . ASP A 1 288 ? 8.716 3.497 -49.897 1.00 55.66 288 ASP A N 1
ATOM 2173 C CA . ASP A 1 288 ? 8.558 2.091 -50.297 1.00 55.66 288 ASP A CA 1
ATOM 2174 C C . ASP A 1 288 ? 9.656 1.199 -49.701 1.00 55.66 288 ASP A C 1
ATOM 2176 O O . ASP A 1 288 ? 9.361 0.063 -49.320 1.00 55.66 288 ASP A O 1
ATOM 2180 N N . SER A 1 289 ? 10.897 1.696 -49.563 1.00 54.62 289 SER A N 1
ATOM 2181 C CA . SER A 1 289 ? 11.968 0.936 -48.907 1.00 54.62 289 SER A CA 1
ATOM 2182 C C . SER A 1 289 ? 11.683 0.747 -47.420 1.00 54.62 289 SER A C 1
ATOM 2184 O O . SER A 1 289 ? 11.778 -0.372 -46.928 1.00 54.62 289 SER A O 1
ATOM 2186 N N . PHE A 1 290 ? 11.255 1.805 -46.720 1.00 52.25 290 PHE A N 1
ATOM 2187 C CA . PHE A 1 290 ? 10.890 1.705 -45.310 1.00 52.25 290 PHE A CA 1
ATOM 2188 C C . PHE A 1 290 ? 9.585 0.936 -45.124 1.00 52.25 290 PHE A C 1
ATOM 2190 O O . PHE A 1 290 ? 9.577 -0.006 -44.357 1.00 52.25 290 PHE A O 1
ATOM 2197 N N . VAL A 1 291 ? 8.516 1.220 -45.871 1.00 55.50 291 VAL A N 1
ATOM 2198 C CA . VAL A 1 291 ? 7.214 0.537 -45.750 1.00 55.50 291 VAL A CA 1
ATOM 2199 C C . VAL A 1 291 ? 7.325 -0.972 -45.957 1.00 55.50 291 VAL A C 1
ATOM 2201 O O . VAL A 1 291 ? 6.572 -1.715 -45.332 1.00 55.50 291 VAL A O 1
ATOM 2204 N N . SER A 1 292 ? 8.228 -1.460 -46.813 1.00 56.84 292 SER A N 1
ATOM 2205 C CA . SER A 1 292 ? 8.403 -2.909 -46.970 1.00 56.84 292 SER A CA 1
ATOM 2206 C C . SER A 1 292 ? 9.007 -3.573 -45.726 1.00 56.84 292 SER A C 1
ATOM 2208 O O . SER A 1 292 ? 8.564 -4.661 -45.360 1.00 56.84 292 SER A O 1
ATOM 2210 N N . ASP A 1 293 ? 9.910 -2.873 -45.033 1.00 51.91 293 ASP A N 1
ATOM 2211 C CA . ASP A 1 293 ? 10.595 -3.352 -43.828 1.00 51.91 293 ASP A CA 1
ATOM 2212 C C . ASP A 1 293 ? 9.826 -3.004 -42.535 1.00 51.91 293 ASP A C 1
ATOM 2214 O O . ASP A 1 293 ? 9.897 -3.733 -41.548 1.00 51.91 293 ASP A O 1
ATOM 2218 N N . THR A 1 294 ? 9.033 -1.926 -42.538 1.00 48.22 294 THR A N 1
ATOM 2219 C CA . THR A 1 294 ? 8.309 -1.391 -41.374 1.00 48.22 294 THR A CA 1
ATOM 2220 C C . THR A 1 294 ? 6.831 -1.758 -41.339 1.00 48.22 294 THR A C 1
ATOM 2222 O O . THR A 1 294 ? 6.199 -1.584 -40.306 1.00 48.22 294 THR A O 1
ATOM 2225 N N . ARG A 1 295 ? 6.264 -2.367 -42.394 1.00 50.25 295 ARG A N 1
ATOM 2226 C CA . ARG A 1 295 ? 4.910 -2.969 -42.352 1.00 50.25 295 ARG A CA 1
ATOM 2227 C C . ARG A 1 295 ? 4.748 -4.048 -41.278 1.00 50.25 295 ARG A C 1
ATOM 2229 O O . ARG A 1 295 ? 3.616 -4.410 -40.969 1.00 50.25 295 ARG A O 1
ATOM 2236 N N . GLY A 1 296 ? 5.855 -4.583 -40.763 1.00 49.31 296 GLY A N 1
ATOM 2237 C CA . GLY A 1 296 ? 5.878 -5.501 -39.625 1.00 49.31 296 GLY A CA 1
ATOM 2238 C C . GLY A 1 296 ? 6.249 -4.853 -38.289 1.00 49.31 296 GLY A C 1
ATOM 2239 O O . GLY A 1 296 ? 6.247 -5.559 -37.286 1.00 49.31 296 GLY A O 1
ATOM 2240 N N . LEU A 1 297 ? 6.584 -3.558 -38.268 1.00 44.47 297 LEU A N 1
ATOM 2241 C CA . LEU A 1 297 ? 6.906 -2.807 -37.056 1.00 44.47 297 LEU A CA 1
ATOM 2242 C C . LEU A 1 297 ? 5.651 -2.078 -36.577 1.00 44.47 297 LEU A C 1
ATOM 2244 O O . LEU A 1 297 ? 4.976 -1.394 -37.348 1.00 44.47 297 LEU A O 1
ATOM 2248 N N . ASP A 1 298 ? 5.328 -2.252 -35.306 1.00 41.66 298 ASP A N 1
ATOM 2249 C CA . ASP A 1 298 ? 4.174 -1.609 -34.691 1.00 41.66 298 ASP A CA 1
ATOM 2250 C C . ASP A 1 298 ? 4.473 -0.128 -34.378 1.00 41.66 298 ASP A C 1
ATOM 2252 O O . ASP A 1 298 ? 5.631 0.266 -34.240 1.00 41.66 298 ASP A O 1
ATOM 2256 N N . GLY A 1 299 ? 3.441 0.721 -34.346 1.00 46.59 299 GLY A N 1
ATOM 2257 C CA . GLY A 1 299 ? 3.577 2.169 -34.094 1.00 46.59 299 GLY A CA 1
ATOM 2258 C C . GLY A 1 299 ? 3.943 3.055 -35.301 1.00 46.59 299 GLY A C 1
ATOM 2259 O O . GLY A 1 299 ? 4.076 4.273 -35.158 1.00 46.59 299 GLY A O 1
ATOM 2260 N N . PHE A 1 300 ? 4.064 2.501 -36.511 1.00 44.81 300 PHE A N 1
ATOM 2261 C CA . PHE A 1 300 ? 4.404 3.282 -37.707 1.00 44.81 300 PHE A CA 1
ATOM 2262 C C . PHE A 1 300 ? 3.195 4.078 -38.241 1.00 44.81 300 PHE A C 1
ATOM 2264 O O . PHE A 1 300 ? 2.253 3.513 -38.800 1.00 44.81 300 PHE A O 1
ATOM 2271 N N . SER A 1 301 ? 3.211 5.410 -38.102 1.00 42.72 301 SER A N 1
ATOM 2272 C CA . SER A 1 301 ? 2.180 6.285 -38.684 1.00 42.72 301 SER A CA 1
ATOM 2273 C C . SER A 1 301 ? 2.440 6.522 -40.181 1.00 42.72 301 SER A C 1
ATOM 2275 O O . SER A 1 301 ? 3.470 7.097 -40.535 1.00 42.72 301 SER A O 1
ATOM 2277 N N . PRO A 1 302 ? 1.504 6.172 -41.085 1.00 45.72 302 PRO A N 1
ATOM 2278 C CA . PRO A 1 302 ? 1.690 6.337 -42.528 1.00 45.72 302 PRO A CA 1
ATOM 2279 C C . PRO A 1 302 ? 1.543 7.788 -43.021 1.00 45.72 302 PRO A C 1
ATOM 2281 O O . PRO A 1 302 ? 1.642 8.028 -44.221 1.00 45.72 302 PRO A O 1
ATOM 2284 N N . ILE A 1 303 ? 1.251 8.751 -42.138 1.00 43.12 303 ILE A N 1
ATOM 2285 C CA . ILE A 1 303 ? 0.866 10.120 -42.529 1.00 43.12 303 ILE A CA 1
ATOM 2286 C C . ILE A 1 303 ? 1.984 11.146 -42.266 1.00 43.12 303 ILE A C 1
ATOM 2288 O O . ILE A 1 303 ? 2.056 12.144 -42.978 1.00 43.12 303 ILE A O 1
ATOM 2292 N N . ALA A 1 304 ? 2.879 10.899 -41.303 1.00 46.75 304 ALA A N 1
ATOM 2293 C CA . ALA A 1 304 ? 4.126 11.640 -41.088 1.00 46.75 304 ALA A CA 1
ATOM 2294 C C . ALA A 1 304 ? 4.939 10.949 -39.981 1.00 46.75 304 ALA A C 1
ATOM 2296 O O . ALA A 1 304 ? 4.377 10.594 -38.944 1.00 46.75 304 ALA A O 1
ATOM 2297 N N . HIS A 1 305 ? 6.252 10.800 -40.167 1.00 53.09 305 HIS A N 1
ATOM 2298 C CA . HIS A 1 305 ? 7.141 10.334 -39.103 1.00 53.09 305 HIS A CA 1
ATOM 2299 C C . HIS A 1 305 ? 7.328 11.467 -38.086 1.00 53.09 305 HIS A C 1
ATOM 2301 O O . HIS A 1 305 ? 7.958 12.480 -38.393 1.00 53.09 305 HIS A O 1
ATOM 2307 N N . LEU A 1 306 ? 6.771 11.317 -36.885 1.00 48.81 306 LEU A N 1
ATOM 2308 C CA . LEU A 1 306 ? 7.206 12.098 -35.731 1.00 48.81 306 LEU A CA 1
ATOM 2309 C C . LEU A 1 306 ? 8.362 11.334 -35.094 1.00 48.81 306 LEU A C 1
ATOM 2311 O O . LEU A 1 306 ? 8.155 10.455 -34.265 1.00 48.81 306 LEU A O 1
ATOM 2315 N N . THR A 1 307 ? 9.577 11.629 -35.544 1.00 52.06 307 THR A N 1
ATOM 2316 C CA . THR A 1 307 ? 10.787 11.096 -34.922 1.00 52.06 307 THR A CA 1
ATOM 2317 C C . THR A 1 307 ? 11.103 11.943 -33.697 1.00 52.06 307 THR A C 1
ATOM 2319 O O . THR A 1 307 ? 11.355 13.142 -33.823 1.00 52.06 307 THR A O 1
ATOM 2322 N N . ILE A 1 308 ? 11.082 11.327 -32.518 1.00 50.62 308 ILE A N 1
ATOM 2323 C CA . ILE A 1 308 ? 11.713 11.884 -31.322 1.00 50.62 308 ILE A CA 1
ATOM 2324 C C . ILE A 1 308 ? 13.148 11.365 -31.357 1.00 50.62 308 ILE A C 1
ATOM 2326 O O . ILE A 1 308 ? 13.353 10.155 -31.290 1.00 50.62 308 ILE A O 1
ATOM 2330 N N . GLU A 1 309 ? 14.142 12.238 -31.535 1.00 48.72 309 GLU A N 1
ATOM 2331 C CA . GLU A 1 309 ? 15.524 11.802 -31.343 1.00 48.72 309 GLU A CA 1
ATOM 2332 C C . GLU A 1 309 ? 15.921 12.024 -29.893 1.00 48.72 309 GLU A C 1
ATOM 2334 O O . GLU A 1 309 ? 15.741 13.095 -29.304 1.00 48.72 309 GLU A O 1
ATOM 2339 N N . LEU A 1 310 ? 16.503 10.978 -29.333 1.00 49.00 310 LEU A N 1
ATOM 2340 C CA . LEU A 1 310 ? 17.085 11.009 -28.012 1.00 49.00 310 LEU A CA 1
ATOM 2341 C C . LEU A 1 310 ? 18.506 11.555 -28.131 1.00 49.00 310 LEU A C 1
ATOM 2343 O O . LEU A 1 310 ? 19.241 11.246 -29.070 1.00 49.00 310 LEU A O 1
ATOM 2347 N N . SER A 1 311 ? 18.895 12.408 -27.184 1.00 45.00 311 SER A N 1
ATOM 2348 C CA . SER A 1 311 ? 20.242 12.993 -27.146 1.00 45.00 311 SER A CA 1
ATOM 2349 C C . SER A 1 311 ? 21.341 11.939 -26.983 1.00 45.00 311 SER A C 1
ATOM 2351 O O . SER A 1 311 ? 22.498 12.201 -27.307 1.00 45.00 311 SER A O 1
ATOM 2353 N N . GLU A 1 312 ? 20.973 10.759 -26.491 1.00 52.31 312 GLU A N 1
ATOM 2354 C CA . GLU A 1 312 ? 21.806 9.571 -26.357 1.00 52.31 312 GLU A CA 1
ATOM 2355 C C . GLU A 1 312 ? 21.037 8.376 -26.937 1.00 52.31 312 GLU A C 1
ATOM 2357 O O . GLU A 1 312 ? 19.804 8.400 -26.929 1.00 52.31 312 GLU A O 1
ATOM 2362 N N . PRO A 1 313 ? 21.719 7.345 -27.470 1.00 57.53 313 PRO A N 1
ATOM 2363 C CA . PRO A 1 313 ? 21.027 6.137 -27.892 1.00 57.53 313 PRO A CA 1
ATOM 2364 C C . PRO A 1 313 ? 20.239 5.575 -26.696 1.00 57.53 313 PRO A C 1
ATOM 2366 O O . PRO A 1 313 ? 20.833 5.433 -25.623 1.00 57.53 313 PRO A O 1
ATOM 2369 N N . PRO A 1 314 ? 18.936 5.272 -26.857 1.00 59.34 314 PRO A N 1
ATOM 2370 C CA . PRO A 1 314 ? 18.178 4.619 -25.796 1.00 59.34 314 PRO A CA 1
ATOM 2371 C C . PRO A 1 314 ? 18.862 3.302 -25.444 1.00 59.34 314 PRO A C 1
ATOM 2373 O O . PRO A 1 314 ? 19.504 2.691 -26.309 1.00 59.34 314 PRO A O 1
ATOM 2376 N N . ASP A 1 315 ? 18.716 2.855 -24.196 1.00 61.91 315 ASP A N 1
ATOM 2377 C CA . ASP A 1 315 ? 19.084 1.485 -23.856 1.00 61.91 315 ASP A CA 1
ATOM 2378 C C . ASP A 1 315 ? 18.348 0.558 -24.836 1.00 61.91 315 ASP A C 1
ATOM 2380 O O . ASP A 1 315 ? 17.118 0.598 -24.900 1.00 61.91 315 ASP A O 1
ATOM 2384 N N . PRO A 1 316 ? 19.052 -0.256 -25.643 1.00 63.88 316 PRO A N 1
ATOM 2385 C CA . PRO A 1 316 ? 18.385 -1.149 -26.572 1.00 63.88 316 PRO A CA 1
ATOM 2386 C C . PRO A 1 316 ? 17.348 -2.036 -25.880 1.00 63.88 316 PRO A C 1
ATOM 2388 O O . PRO A 1 316 ? 16.356 -2.360 -26.516 1.00 63.88 316 PRO A O 1
ATOM 2391 N N . GLN A 1 317 ? 17.541 -2.381 -24.599 1.00 66.31 317 GLN A N 1
ATOM 2392 C CA . GLN A 1 317 ? 16.599 -3.201 -23.831 1.00 66.31 317 GLN A CA 1
ATOM 2393 C C . GLN A 1 317 ? 15.339 -2.454 -23.373 1.00 66.31 317 GLN A C 1
ATOM 2395 O O . GLN A 1 317 ? 14.379 -3.102 -22.969 1.00 66.31 317 GLN A O 1
ATOM 2400 N N . SER A 1 318 ? 15.319 -1.119 -23.444 1.00 59.91 318 SER A N 1
ATOM 2401 C CA . SER A 1 318 ? 14.146 -0.300 -23.117 1.00 59.91 318 SER A CA 1
ATOM 2402 C C . SER A 1 318 ? 13.243 -0.034 -24.325 1.00 59.91 318 SER A C 1
ATOM 2404 O O . SER A 1 318 ? 12.286 0.733 -24.221 1.00 59.91 318 SER A O 1
ATOM 2406 N N . LEU A 1 319 ? 13.559 -0.595 -25.496 1.00 66.94 319 LEU A N 1
ATOM 2407 C CA . LEU A 1 319 ? 12.742 -0.466 -26.699 1.00 66.94 319 LEU A CA 1
ATOM 2408 C C . LEU A 1 319 ? 11.961 -1.765 -26.940 1.00 66.94 319 LEU A C 1
ATOM 2410 O O . LEU A 1 319 ? 12.550 -2.843 -26.854 1.00 66.94 319 LEU A O 1
ATOM 2414 N N . PRO A 1 320 ? 10.668 -1.701 -27.307 1.00 64.81 320 PRO A N 1
ATOM 2415 C CA . PRO A 1 320 ? 9.938 -2.893 -27.715 1.00 64.81 320 PRO A CA 1
ATOM 2416 C C . PRO A 1 320 ? 10.575 -3.485 -28.981 1.00 64.81 320 PRO A C 1
ATOM 2418 O O . PRO A 1 320 ? 10.817 -2.791 -29.971 1.00 64.81 320 PRO A O 1
ATOM 2421 N N . HIS A 1 321 ? 10.851 -4.786 -28.958 1.00 73.62 321 HIS A N 1
ATOM 2422 C CA . HIS A 1 321 ? 11.480 -5.526 -30.052 1.00 73.62 321 HIS A CA 1
ATOM 2423 C C . HIS A 1 321 ? 10.477 -6.351 -30.865 1.00 73.62 321 HIS A C 1
ATOM 2425 O O . HIS A 1 321 ? 10.819 -6.867 -31.934 1.00 73.62 321 HIS A O 1
ATOM 2431 N N . THR A 1 322 ? 9.240 -6.481 -30.382 1.00 71.06 322 THR A N 1
ATOM 2432 C CA . THR A 1 322 ? 8.160 -7.200 -31.062 1.00 71.06 322 THR A CA 1
ATOM 2433 C C . THR A 1 322 ? 6.881 -6.361 -31.164 1.00 71.06 322 THR A C 1
ATOM 2435 O O . THR A 1 322 ? 6.657 -5.470 -30.344 1.00 71.06 322 THR A O 1
ATOM 2438 N N . PRO A 1 323 ? 5.983 -6.660 -32.126 1.00 65.25 323 PRO A N 1
ATOM 2439 C CA . PRO A 1 323 ? 4.694 -5.972 -32.211 1.00 65.25 323 PRO A CA 1
ATOM 2440 C C . PRO A 1 323 ? 3.833 -6.118 -30.950 1.00 65.25 323 PRO A C 1
ATOM 2442 O O . PRO A 1 323 ? 3.152 -5.189 -30.542 1.00 65.25 323 PRO A O 1
ATOM 2445 N N . ILE A 1 324 ? 3.900 -7.277 -30.289 1.00 69.75 324 ILE A N 1
ATOM 2446 C CA . ILE A 1 324 ? 3.151 -7.515 -29.049 1.00 69.75 324 ILE A CA 1
ATOM 2447 C C . ILE A 1 324 ? 3.687 -6.625 -27.921 1.00 69.75 324 ILE A C 1
ATOM 2449 O O . ILE A 1 324 ? 2.887 -6.008 -27.227 1.00 69.75 324 ILE A O 1
ATOM 2453 N N . GLU A 1 325 ? 5.013 -6.514 -27.779 1.00 63.16 325 GLU A N 1
ATOM 2454 C CA . GLU A 1 325 ? 5.650 -5.622 -26.796 1.00 63.16 325 GLU A CA 1
ATOM 2455 C C . GLU A 1 325 ? 5.306 -4.151 -27.056 1.00 63.16 325 GLU A C 1
ATOM 2457 O O . GLU A 1 325 ? 5.077 -3.402 -26.121 1.00 63.16 325 GLU A O 1
ATOM 2462 N N . SER A 1 326 ? 5.204 -3.725 -28.317 1.00 60.91 326 SER A N 1
ATOM 2463 C CA . SER A 1 326 ? 4.853 -2.337 -28.646 1.00 60.91 326 SER A CA 1
ATOM 2464 C C . SER A 1 326 ? 3.393 -1.971 -28.348 1.00 60.91 326 SER A C 1
ATOM 2466 O O . SER A 1 326 ? 3.074 -0.786 -28.263 1.00 60.91 326 SER A O 1
ATOM 2468 N N . MET A 1 327 ? 2.503 -2.960 -28.245 1.00 60.66 327 MET A N 1
ATOM 2469 C CA . MET A 1 327 ? 1.092 -2.769 -27.887 1.00 60.66 327 MET A CA 1
ATOM 2470 C C . MET A 1 327 ? 0.842 -2.937 -26.391 1.00 60.66 327 MET A C 1
ATOM 2472 O O . MET A 1 327 ? -0.295 -2.761 -25.940 1.00 60.66 327 MET A O 1
ATOM 2476 N N . ASP A 1 328 ? 1.877 -3.291 -25.630 1.00 65.44 328 ASP A N 1
ATOM 2477 C CA . ASP A 1 328 ? 1.798 -3.357 -24.186 1.00 65.44 328 ASP A CA 1
ATOM 2478 C C . ASP A 1 328 ? 1.625 -1.928 -23.641 1.00 65.44 328 ASP A C 1
ATOM 2480 O O . ASP A 1 328 ? 2.517 -1.093 -23.816 1.00 65.44 328 ASP A O 1
ATOM 2484 N N . PRO A 1 329 ? 0.495 -1.604 -22.981 1.00 58.41 329 PRO A N 1
ATOM 2485 C CA . PRO A 1 329 ? 0.307 -0.293 -22.361 1.00 58.41 329 PRO A CA 1
ATOM 2486 C C . PRO A 1 329 ? 1.349 0.012 -21.271 1.00 58.41 329 PRO A C 1
ATOM 2488 O O . PRO A 1 329 ? 1.391 1.142 -20.787 1.00 58.41 329 PRO A O 1
ATOM 2491 N N . MET A 1 330 ? 2.149 -0.984 -20.881 1.00 58.16 330 MET A N 1
ATOM 2492 C CA . MET A 1 330 ? 3.226 -0.902 -19.903 1.00 58.16 330 MET A CA 1
ATOM 2493 C C . MET A 1 330 ? 4.621 -0.772 -20.529 1.00 58.16 330 MET A C 1
ATOM 2495 O O . MET A 1 330 ? 5.589 -0.603 -19.789 1.00 58.16 330 MET A O 1
ATOM 2499 N N . ALA A 1 331 ? 4.756 -0.851 -21.856 1.00 60.12 331 ALA A N 1
ATOM 2500 C CA . ALA A 1 331 ? 6.047 -0.669 -22.508 1.00 60.12 331 ALA A CA 1
ATOM 2501 C C . ALA A 1 331 ? 6.560 0.765 -22.307 1.00 60.12 331 ALA A C 1
ATOM 2503 O O . ALA A 1 331 ? 5.811 1.739 -22.429 1.00 60.12 331 ALA A O 1
ATOM 2504 N N . SER A 1 332 ? 7.855 0.905 -22.018 1.00 50.69 332 SER A N 1
ATOM 2505 C CA . SER A 1 332 ? 8.505 2.210 -21.943 1.00 50.69 332 SER A CA 1
ATOM 2506 C C . SER A 1 332 ? 8.399 2.928 -23.287 1.00 50.69 332 SER A C 1
ATOM 2508 O O . SER A 1 332 ? 8.810 2.409 -24.326 1.00 50.69 332 SER A O 1
ATOM 2510 N N . VAL A 1 333 ? 7.869 4.152 -23.266 1.00 49.72 333 VAL A N 1
ATOM 2511 C CA . VAL A 1 333 ? 8.027 5.080 -24.387 1.00 49.72 333 VAL A CA 1
ATOM 2512 C C . VAL A 1 333 ? 9.459 5.595 -24.298 1.00 49.72 333 VAL A C 1
ATOM 2514 O O . VAL A 1 333 ? 9.763 6.384 -23.404 1.00 49.72 333 VAL A O 1
ATOM 2517 N N . GLY A 1 334 ? 10.335 5.069 -25.156 1.00 42.28 334 GLY A N 1
ATOM 2518 C CA . GLY A 1 334 ? 11.687 5.598 -25.341 1.00 42.28 334 GLY A CA 1
ATOM 2519 C C . GLY A 1 334 ? 11.664 7.071 -25.719 1.00 42.28 334 GLY A C 1
ATOM 2520 O O . GLY A 1 334 ? 10.829 7.448 -26.574 1.00 42.28 334 GLY A O 1
#

Foldseek 3Di:
DDDDDDDDDDDDDDDDDDDDDPDPDDDDDDDDDDDDDDDDDDDDPPDPDDPPQPQKDKDAWQAEQFWIKIKIFGHQQFDPPFKWKAKQNHTQVVQWDDDRGIIMGTHRDDFFKIKIKIWTWGDDPPDTDIDIDIDIDGHHDFFAAFPDKVVAAAAEAAAQQDKIKTFHPDFDDPCQQSFKWKDWQNHTFDWGWDDDDGGMIIIGTPDGHDAQTWMWMWGHHVPGIDIRIYTHHHDDDDFDQDDDLPDPPRQRDDPPPSQWDQDPVDGPDTDGHDPPDDDVDDCPPVVVVCCVVCVQPPPDDSPDDSHRDGSDPPDPVLDDPHNVLVPPPNRDPD

pLDDT: mean 75.02, std 23.59, range [27.05, 98.62]